Protein AF-A0A2G9V1G1-F1 (afdb_monomer)

Solvent-accessible surface area (backbone atoms only — not comparable to full-atom values): 18194 Å² total; per-residue (Å²): 108,46,70,37,90,84,54,96,56,63,57,48,49,48,82,93,53,30,40,23,19,40,82,34,65,62,83,50,82,92,82,46,57,74,66,51,52,49,50,21,45,36,49,51,33,22,41,59,33,18,53,48,29,42,62,73,49,53,69,94,48,76,29,40,46,24,64,23,45,4,46,12,50,40,43,9,40,56,47,42,19,58,79,50,75,48,72,73,42,27,73,64,49,37,50,60,60,29,41,48,46,11,51,61,49,54,72,43,94,86,46,76,66,68,64,46,92,60,92,49,74,70,51,53,63,65,56,73,39,53,43,23,29,20,34,33,15,40,53,50,52,52,49,26,68,72,65,32,62,70,42,42,53,48,73,77,37,94,72,42,41,30,37,38,40,34,82,68,52,75,44,33,32,38,34,40,77,41,62,56,49,76,58,80,82,66,75,62,61,76,95,62,64,74,52,96,74,51,81,59,55,64,39,74,40,30,32,24,56,46,68,47,83,65,72,43,79,50,73,35,49,62,89,52,68,32,77,48,78,50,94,53,69,82,52,31,74,42,65,42,45,68,53,77,46,87,54,43,59,45,50,38,75,68,48,47,52,41,46,41,49,50,48,64,75,30,57,82,19,72,80,80,90,72,96,73,97,64,89,77,65,62,56,44,43,60,54,72,53,27,52,51,46,53,56,56,22,48,54,59,34,34,68,53,75,66,40,60,65,68,61,50,52,58,44,51,60,41,59,74,72,59,76,82,85,126

Mean predicted aligned error: 13.26 Å

Organism: Teladorsagia circumcincta (NCBI:txid45464)

pLDDT: mean 87.37, std 12.88, range [31.28, 98.19]

Secondary structure (DSSP, 8-state):
-EEESS-SSSEE--TT--EEEGGGT---TTTS-HHHHHHHHHHHHHHHHHTTBTTTB--SSGGGTHHHHHHHHHHHHHHHHHHTTTTT-HHHHIIIIIIIHHHHHHTSTT---SS----SHHHHHHTSSHIIIIIHHHHHHHHHHHH-HHHHHHHTSS--EEEEEEEEETTEEEEEEEE--SSTTPPPPGGGSS-TT-S---EEEEEEETT----EEEEE-TTS-EEEE-S-SSS-EEESGGG-SSSEEEE-HHHHHHHHHHHHHHSS-----SS----S----SS-HHHHHHHHHHHHHHHTTTSS-HHHHHHHHHHHTT-----

Foldseek 3Di:
DDEDCDDPDQWDQPAPDTYGHCLLADDDPVPDDVVSVLSNQLSVQLSVQCNVQPVVDNDPDLLQLLSNQLRSLLRSLVVSCVVVVNPVVSVVVLCVPQVVVLCVQCVDPPDDALGDDDDDPVVSVVNPDSPSHRVSSVVLVVVCVVVPVQQSVLVSDDFAWAWEWEDPDLFKIWIDIDTQDLDPPDADDPVPNDPPLHNFHFWFKWKDWALDPDTDTDTQHRPGIDIDGHPHSLTAMQICALVPTPYAYHYPPSNLVNVLVLLQPQQQFDDDDDDDDDVPDSDGSGDPSSLVRSLVRQVSCVSHVNHDVVSNVSSVVSVVVDDDPD

Nearest PDB structures (foldseek):
  6u7g-assembly1_A  TM=4.659E-01  e=3.319E-21  Homo sapiens
  5lg6-assembly2_B  TM=4.725E-01  e=1.349E-20  Sus scrofa
  5lg6-assembly1_A  TM=4.724E-01  e=5.486E-20  Sus scrofa
  4wz9-assembly1_A  TM=4.699E-01  e=1.372E-19  Anopheles gambiae
  4wz9-assembly1_B  TM=4.699E-01  e=1.232E-19  Anopheles gambiae

Sequence (326 aa):
MVAVPDFSLGAMENWGLIIYRENALLYDDKYYAPLNKERVATVVAHELAHQWFGDLVTLKWWDNLWLNEGFASFVQYIGVNVITDMKFKMEDYFLLEAFAQGMEADAVASSHPLSFRVDKVPEVAEAFDDVTYRKGASVLTMLQALIGEDNFKKAITMGYPLVTVERFNAKTFKVSQSRYKINKDALELEKYRHPKYGFKWDIPLWYQEGENKEVKQTWLTRNGPLYLHVNSTDAPVVVNAERHGFYRQNYDADGWRKIIKQLKENHKGKSMNGFLFDIRASVQAYSSRTRNAIISDAFAVALIDRLEYEILFDLLEYAKEEEVST

Radius of gyration: 25.18 Å; Cα contacts (8 Å, |Δi|>4): 476; chains: 1; bounding box: 60×53×70 Å

Structure (mmCIF, N/CA/C/O backbone):
data_AF-A0A2G9V1G1-F1
#
_entry.id   AF-A0A2G9V1G1-F1
#
loop_
_atom_site.group_PDB
_atom_site.id
_atom_site.type_symbol
_atom_site.label_atom_id
_atom_site.label_alt_id
_atom_site.label_comp_id
_atom_si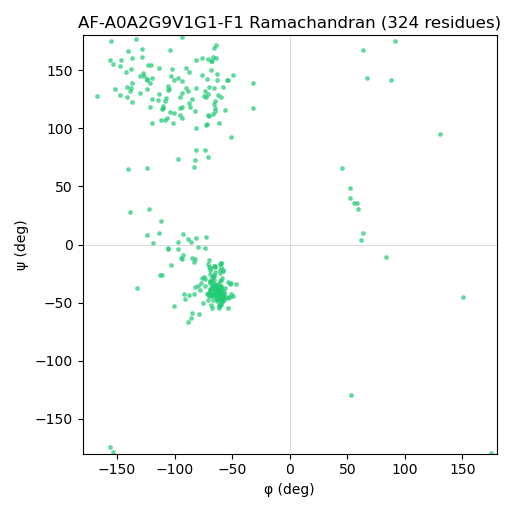te.label_asym_id
_atom_site.label_entity_id
_atom_site.label_seq_id
_atom_site.pdbx_PDB_ins_code
_atom_site.Cartn_x
_atom_site.Cartn_y
_atom_site.Cartn_z
_atom_site.occupancy
_atom_site.B_iso_or_equiv
_atom_site.auth_seq_id
_atom_site.auth_comp_id
_atom_site.auth_asym_id
_atom_site.auth_atom_id
_atom_site.pdbx_PDB_model_num
ATOM 1 N N . MET A 1 1 ? 6.416 -12.224 -22.892 1.00 91.81 1 MET A N 1
ATOM 2 C CA . MET A 1 1 ? 7.341 -11.119 -23.214 1.00 91.81 1 MET A CA 1
ATOM 3 C C . MET A 1 1 ? 7.683 -11.210 -24.686 1.00 91.81 1 MET A C 1
ATOM 5 O O . MET A 1 1 ? 8.007 -12.305 -25.135 1.00 91.81 1 MET A O 1
ATOM 9 N N . VAL A 1 2 ? 7.563 -10.112 -25.428 1.00 96.31 2 VAL A N 1
ATOM 10 C CA . VAL A 1 2 ? 7.862 -10.047 -26.865 1.00 96.31 2 VAL A CA 1
ATOM 11 C C . VAL A 1 2 ? 8.620 -8.756 -27.177 1.00 96.31 2 VAL A C 1
ATOM 13 O O . VAL A 1 2 ? 8.248 -7.698 -26.679 1.00 96.31 2 VAL A O 1
ATOM 16 N N . ALA A 1 3 ? 9.686 -8.855 -27.973 1.00 96.88 3 ALA A N 1
ATOM 17 C CA . ALA A 1 3 ? 10.395 -7.699 -28.518 1.00 96.88 3 ALA A CA 1
ATOM 18 C C . ALA A 1 3 ? 9.747 -7.301 -29.848 1.00 96.88 3 ALA A C 1
ATOM 20 O O . ALA A 1 3 ? 9.519 -8.169 -30.694 1.00 96.88 3 ALA A O 1
ATOM 21 N N . VAL A 1 4 ? 9.466 -6.014 -30.037 1.00 96.56 4 VAL A N 1
ATOM 22 C CA . VAL A 1 4 ? 8.929 -5.472 -31.288 1.00 96.56 4 VAL A CA 1
ATOM 23 C C . VAL A 1 4 ? 9.831 -4.346 -31.822 1.00 96.56 4 VAL A C 1
ATOM 25 O O . VAL A 1 4 ? 10.350 -3.555 -31.024 1.00 96.56 4 VAL A O 1
ATOM 28 N N . PRO A 1 5 ? 10.034 -4.265 -33.151 1.00 93.75 5 PRO A N 1
ATOM 29 C CA . PRO A 1 5 ? 10.966 -3.313 -33.760 1.00 93.75 5 PRO A CA 1
ATOM 30 C C . PRO A 1 5 ? 10.467 -1.864 -33.676 1.00 93.75 5 PRO A C 1
ATOM 32 O O . PRO A 1 5 ? 11.232 -0.965 -33.333 1.00 93.75 5 PRO A O 1
ATOM 35 N N . ASP A 1 6 ? 9.170 -1.648 -33.909 1.00 92.69 6 ASP A N 1
ATOM 36 C CA . ASP A 1 6 ? 8.541 -0.328 -33.893 1.00 92.69 6 ASP A CA 1
ATOM 37 C C . ASP A 1 6 ? 7.583 -0.201 -32.705 1.00 92.69 6 ASP A C 1
ATOM 39 O O . ASP A 1 6 ? 6.498 -0.786 -32.689 1.00 92.69 6 ASP A O 1
ATOM 43 N N . PHE A 1 7 ? 7.981 0.581 -31.698 1.00 91.38 7 PHE A N 1
ATOM 44 C CA . PHE A 1 7 ? 7.168 0.828 -30.508 1.00 91.38 7 PHE A CA 1
ATOM 45 C C . PHE A 1 7 ? 7.396 2.231 -29.965 1.00 91.38 7 PHE A C 1
ATOM 47 O O . PHE A 1 7 ? 8.542 2.618 -29.759 1.00 91.38 7 PHE A O 1
ATOM 54 N N . SER A 1 8 ? 6.336 3.006 -29.727 1.00 85.56 8 SER A N 1
ATOM 55 C CA . SER A 1 8 ? 6.449 4.404 -29.276 1.00 85.56 8 SER A CA 1
ATOM 56 C C . SER A 1 8 ? 6.982 4.528 -27.848 1.00 85.56 8 SER A C 1
ATOM 58 O O . SER A 1 8 ? 7.732 5.461 -27.566 1.00 85.56 8 SER A O 1
ATOM 60 N N . LEU A 1 9 ? 6.661 3.564 -26.986 1.00 86.50 9 LEU A N 1
ATOM 61 C CA . LEU A 1 9 ? 7.108 3.501 -25.594 1.00 86.50 9 LEU A CA 1
ATOM 62 C C . LEU A 1 9 ? 8.380 2.648 -25.444 1.00 86.50 9 LEU A C 1
ATOM 64 O O . LEU A 1 9 ? 8.916 2.111 -26.421 1.00 86.50 9 LEU A O 1
ATOM 68 N N . GLY A 1 10 ? 8.889 2.553 -24.212 1.00 88.50 10 GLY A N 1
ATOM 69 C CA . GLY A 1 10 ? 9.972 1.629 -23.859 1.00 88.50 10 GLY A CA 1
ATOM 70 C C . GLY A 1 10 ? 9.476 0.186 -23.761 1.00 88.50 10 GLY A C 1
ATOM 71 O O . GLY A 1 10 ? 10.031 -0.706 -24.405 1.00 88.50 10 GLY A O 1
ATOM 72 N N . ALA A 1 11 ? 8.401 -0.014 -23.004 1.00 96.12 11 ALA A N 1
ATOM 73 C CA . ALA A 1 11 ? 7.673 -1.265 -22.857 1.00 96.12 11 ALA A CA 1
ATOM 74 C C . ALA A 1 11 ? 6.211 -0.978 -22.445 1.00 96.12 11 ALA A C 1
ATOM 76 O O . ALA A 1 11 ? 5.829 0.190 -22.359 1.00 96.12 11 ALA A O 1
ATOM 77 N N . MET A 1 12 ? 5.388 -2.023 -22.361 1.00 96.38 12 MET A N 1
ATOM 78 C CA . MET A 1 12 ? 3.988 -1.964 -21.936 1.00 96.38 12 MET A CA 1
ATOM 79 C C . MET A 1 12 ? 3.577 -3.296 -21.310 1.00 96.38 12 MET A C 1
ATOM 81 O O . MET A 1 12 ? 3.779 -4.371 -21.896 1.00 96.38 12 MET A O 1
ATOM 85 N N . GLU A 1 13 ? 2.916 -3.204 -20.167 1.00 95.50 13 GLU A N 1
ATOM 86 C CA . GLU A 1 13 ? 2.736 -4.258 -19.178 1.00 95.50 13 GLU A CA 1
ATOM 87 C C . GLU A 1 13 ? 1.622 -5.265 -19.485 1.00 95.50 13 GLU A C 1
ATOM 89 O O . GLU A 1 13 ? 1.355 -6.123 -18.652 1.00 95.50 13 GLU A O 1
ATOM 94 N N . ASN A 1 14 ? 0.980 -5.192 -20.658 1.00 90.81 14 ASN A N 1
ATOM 95 C CA . ASN A 1 14 ? -0.191 -5.998 -21.036 1.00 90.81 14 ASN A CA 1
ATOM 96 C C . ASN A 1 14 ? -0.200 -7.407 -20.403 1.00 90.81 14 ASN A C 1
ATOM 98 O O . ASN A 1 14 ? 0.666 -8.241 -20.703 1.00 90.81 14 ASN A O 1
ATOM 102 N N . TRP A 1 15 ? -1.206 -7.690 -19.567 1.00 89.75 15 TRP A N 1
ATOM 103 C CA . TRP A 1 15 ? -1.211 -8.870 -18.702 1.00 89.75 15 TRP A CA 1
ATOM 104 C C . TRP A 1 15 ? -1.040 -10.190 -19.474 1.00 89.75 15 TRP A C 1
ATOM 106 O O . TRP A 1 15 ? -1.872 -10.588 -20.294 1.00 89.75 15 TRP A O 1
ATOM 116 N N . GLY A 1 16 ? 0.068 -10.889 -19.209 1.00 83.69 16 GLY A N 1
ATOM 117 C CA . GLY A 1 16 ? 0.423 -12.154 -19.866 1.00 83.69 16 GLY A CA 1
ATOM 118 C C . GLY A 1 16 ? 1.127 -12.012 -21.224 1.00 83.69 16 GLY A C 1
ATOM 119 O O . GLY A 1 16 ? 1.700 -12.990 -21.710 1.00 83.69 16 GLY A O 1
ATOM 120 N N . LEU A 1 17 ? 1.178 -10.810 -21.810 1.00 92.94 17 LEU A N 1
ATOM 121 C CA . LEU A 1 17 ? 1.895 -10.506 -23.052 1.00 92.94 17 LEU A CA 1
ATOM 122 C C . LEU A 1 17 ? 2.587 -9.136 -22.991 1.00 92.94 17 LEU A C 1
ATOM 124 O O . LEU A 1 17 ? 2.288 -8.238 -23.769 1.00 92.94 17 LEU A O 1
ATOM 128 N N . ILE A 1 18 ? 3.570 -9.006 -22.104 1.00 96.00 18 ILE A N 1
ATOM 129 C CA . ILE A 1 18 ? 4.372 -7.782 -21.997 1.00 96.00 18 ILE A CA 1
ATOM 130 C C . ILE A 1 18 ? 5.134 -7.521 -23.308 1.00 96.00 18 ILE A C 1
ATOM 132 O O . ILE A 1 18 ? 5.837 -8.419 -23.804 1.00 96.00 18 ILE A O 1
ATOM 136 N N . ILE A 1 19 ? 5.000 -6.307 -23.844 1.00 97.12 19 ILE A N 1
ATOM 137 C CA . ILE A 1 19 ? 5.600 -5.852 -25.105 1.00 97.12 19 ILE A CA 1
ATOM 138 C C . ILE A 1 19 ? 6.770 -4.925 -24.788 1.00 97.12 19 ILE A C 1
ATOM 140 O O . ILE A 1 19 ? 6.632 -4.010 -23.988 1.00 97.12 19 ILE A O 1
ATOM 144 N N . TYR A 1 20 ? 7.907 -5.132 -25.442 1.00 97.94 20 TYR A N 1
ATOM 145 C CA . TYR A 1 20 ? 9.107 -4.317 -25.272 1.00 97.94 20 TYR A CA 1
ATOM 146 C C . TYR A 1 20 ? 9.585 -3.803 -26.622 1.00 97.94 20 TYR A C 1
ATOM 148 O O . TYR A 1 20 ? 9.552 -4.538 -27.612 1.00 97.94 20 TYR A O 1
ATOM 156 N N . ARG A 1 21 ? 10.136 -2.588 -26.657 1.00 97.12 21 ARG A N 1
ATOM 157 C CA . ARG A 1 21 ? 11.023 -2.195 -27.758 1.00 97.12 21 ARG A CA 1
ATOM 158 C C . ARG A 1 21 ? 12.267 -3.095 -27.740 1.00 97.12 21 ARG A C 1
ATOM 160 O O . ARG A 1 21 ? 12.730 -3.482 -26.669 1.00 97.12 21 ARG A O 1
ATOM 167 N N . GLU A 1 22 ? 12.842 -3.419 -28.899 1.00 95.25 22 GLU A N 1
ATOM 168 C CA . GLU A 1 22 ? 14.002 -4.330 -28.994 1.00 95.25 22 GLU A CA 1
ATOM 169 C C . GLU A 1 22 ? 15.150 -3.978 -28.035 1.00 95.25 22 GLU A C 1
ATOM 171 O O . GLU A 1 22 ? 15.663 -4.851 -27.337 1.00 95.25 22 GLU A O 1
ATOM 176 N N . ASN A 1 23 ? 15.499 -2.694 -27.924 1.00 92.88 23 ASN A N 1
ATOM 177 C CA . ASN A 1 23 ? 16.575 -2.215 -27.049 1.00 92.88 23 ASN A CA 1
ATOM 178 C C . ASN A 1 23 ? 16.236 -2.217 -25.542 1.00 92.88 23 ASN A C 1
ATOM 180 O O . ASN A 1 23 ? 17.088 -1.847 -24.734 1.00 92.88 23 ASN A O 1
ATOM 184 N N . ALA A 1 24 ? 15.009 -2.586 -25.174 1.00 95.56 24 ALA A N 1
ATOM 185 C CA . ALA A 1 24 ? 14.535 -2.713 -23.799 1.00 95.56 24 ALA A CA 1
ATOM 186 C C . ALA A 1 24 ? 14.385 -4.181 -23.351 1.00 95.56 24 ALA A C 1
ATOM 188 O O . ALA A 1 24 ? 14.083 -4.427 -22.187 1.00 95.56 24 ALA A O 1
ATOM 189 N N . LEU A 1 25 ? 14.627 -5.151 -24.244 1.00 96.69 25 LEU A N 1
ATOM 190 C CA . LEU A 1 25 ? 14.544 -6.586 -23.936 1.00 96.69 25 LEU A CA 1
ATOM 191 C C . LEU A 1 25 ? 15.752 -7.391 -24.432 1.00 96.69 25 LEU A C 1
ATOM 193 O O . LEU A 1 25 ? 16.181 -8.329 -23.760 1.00 96.69 25 LEU A O 1
ATOM 197 N N . LEU A 1 26 ? 16.304 -7.059 -25.600 1.00 96.06 26 LEU A N 1
ATOM 198 C CA . LEU A 1 26 ? 17.419 -7.792 -26.196 1.00 96.06 26 LEU A CA 1
ATOM 199 C C . LEU A 1 26 ? 18.758 -7.210 -25.730 1.00 96.06 26 LEU A C 1
ATOM 201 O O . LEU A 1 26 ? 18.964 -5.998 -25.739 1.00 96.06 26 LEU A O 1
ATOM 205 N N . TYR A 1 27 ? 19.687 -8.089 -25.351 1.00 96.06 27 TYR A N 1
ATOM 206 C CA . TYR A 1 27 ? 21.044 -7.724 -24.950 1.00 96.06 27 TYR A CA 1
ATOM 207 C C . TYR A 1 27 ? 22.057 -8.752 -25.465 1.00 96.06 27 TYR A C 1
ATOM 209 O O . TYR A 1 27 ? 21.851 -9.958 -25.336 1.00 96.06 27 TYR A O 1
ATOM 217 N N . ASP A 1 28 ? 23.168 -8.255 -26.001 1.00 95.81 28 ASP A N 1
ATOM 218 C CA . ASP A 1 28 ? 24.332 -9.025 -26.446 1.00 95.81 28 ASP A CA 1
ATOM 219 C C . ASP A 1 28 ? 25.597 -8.291 -25.975 1.00 95.81 28 ASP A C 1
ATOM 221 O O . ASP A 1 28 ? 25.798 -7.110 -26.276 1.00 95.81 28 ASP A O 1
ATOM 225 N N . ASP A 1 29 ? 26.440 -8.981 -25.211 1.00 95.00 29 ASP A N 1
ATOM 226 C CA . ASP A 1 29 ? 27.640 -8.413 -24.593 1.00 95.00 29 ASP A CA 1
ATOM 227 C C . ASP A 1 29 ? 28.753 -8.081 -25.597 1.00 95.00 29 ASP A C 1
ATOM 229 O O . ASP A 1 29 ? 29.672 -7.330 -25.269 1.00 95.00 29 ASP A O 1
ATOM 233 N N . LYS A 1 30 ? 28.654 -8.570 -26.838 1.00 96.56 30 LYS A N 1
ATOM 234 C CA . LYS A 1 30 ? 29.567 -8.211 -27.931 1.00 96.56 30 LYS A CA 1
ATOM 235 C C . LYS A 1 30 ? 29.283 -6.830 -28.503 1.00 96.56 30 LYS A C 1
ATOM 237 O O . LYS A 1 30 ? 30.197 -6.199 -29.031 1.00 96.56 30 LYS A O 1
ATOM 242 N N . TYR A 1 31 ? 28.027 -6.389 -28.444 1.00 94.38 31 TYR A N 1
ATOM 243 C CA . TYR A 1 31 ? 27.567 -5.171 -29.115 1.00 94.38 31 TYR A CA 1
ATOM 244 C C . TYR A 1 31 ? 27.167 -4.061 -28.141 1.00 94.38 31 TYR A C 1
ATOM 246 O O . TYR A 1 31 ? 27.249 -2.887 -28.501 1.00 94.38 31 TYR A O 1
ATOM 254 N N . TYR A 1 32 ? 26.750 -4.404 -26.919 1.00 95.62 32 TYR A N 1
ATOM 255 C CA . TYR A 1 32 ? 26.147 -3.456 -25.986 1.00 95.62 32 TYR A CA 1
ATOM 256 C C . TYR A 1 32 ? 26.924 -3.316 -24.675 1.00 95.62 32 TYR A C 1
ATOM 258 O O . TYR A 1 32 ? 27.432 -4.281 -24.101 1.00 95.62 32 TYR A O 1
ATOM 266 N N . ALA A 1 33 ? 26.964 -2.085 -24.160 1.00 94.44 33 ALA A N 1
ATOM 267 C CA . ALA A 1 33 ? 27.662 -1.757 -22.925 1.00 94.44 33 ALA A CA 1
ATOM 268 C C . ALA A 1 33 ? 26.941 -2.336 -21.689 1.00 94.44 33 ALA A C 1
ATOM 270 O O . ALA A 1 33 ? 25.734 -2.582 -21.733 1.00 94.44 33 ALA A O 1
ATOM 271 N N . PRO A 1 34 ? 27.630 -2.493 -20.542 1.00 91.62 34 PRO A N 1
ATOM 272 C CA . PRO A 1 34 ? 27.000 -2.941 -19.298 1.00 91.62 34 PRO A CA 1
ATOM 273 C C . PRO A 1 34 ? 25.784 -2.104 -18.869 1.00 91.62 34 PRO A C 1
ATOM 275 O O . PRO A 1 34 ? 24.829 -2.663 -18.340 1.00 91.62 34 PRO A O 1
ATOM 278 N N . LEU A 1 35 ? 25.773 -0.798 -19.166 1.00 90.50 35 LEU A N 1
ATOM 279 C CA . LEU A 1 35 ? 24.624 0.075 -18.898 1.00 90.50 35 LEU A CA 1
ATOM 280 C C . LEU A 1 35 ? 23.370 -0.361 -19.678 1.00 90.50 35 LEU A C 1
ATOM 282 O O . LEU A 1 35 ? 22.262 -0.284 -19.169 1.00 90.50 35 LEU A O 1
ATOM 286 N N . ASN A 1 36 ? 23.522 -0.890 -20.896 1.00 95.06 36 ASN A N 1
ATOM 287 C CA . ASN A 1 36 ? 22.389 -1.445 -21.638 1.00 95.06 36 ASN A CA 1
ATOM 288 C C . ASN A 1 36 ? 21.830 -2.701 -20.960 1.00 95.06 36 ASN A C 1
ATOM 290 O O . ASN A 1 36 ? 20.623 -2.914 -20.979 1.00 95.06 36 ASN A O 1
ATOM 294 N N . LYS A 1 37 ? 22.695 -3.521 -20.349 1.00 95.00 37 LYS A N 1
ATOM 295 C CA . LYS A 1 37 ? 22.268 -4.702 -19.588 1.00 95.00 37 LYS A CA 1
ATOM 296 C C . LYS A 1 37 ? 21.467 -4.309 -18.352 1.00 95.00 37 LYS A C 1
ATOM 298 O O . LYS A 1 37 ? 20.461 -4.946 -18.057 1.00 95.00 37 LYS A O 1
ATOM 303 N N . GLU A 1 38 ? 21.929 -3.283 -17.643 1.00 93.81 38 GLU A N 1
ATOM 304 C CA . GLU A 1 38 ? 21.224 -2.701 -16.501 1.00 93.81 38 GLU A CA 1
ATOM 305 C C . GLU A 1 38 ? 19.862 -2.154 -16.932 1.00 93.81 38 GLU A C 1
ATOM 307 O O . GLU A 1 38 ? 18.859 -2.624 -16.404 1.00 93.81 38 GLU A O 1
ATOM 312 N N . ARG A 1 39 ? 19.807 -1.330 -17.986 1.00 93.38 39 ARG A N 1
ATOM 313 C CA . ARG A 1 39 ? 18.549 -0.828 -18.557 1.00 93.38 39 ARG A CA 1
ATOM 314 C C . ARG A 1 39 ? 17.561 -1.938 -18.924 1.00 93.38 39 ARG A C 1
ATOM 316 O O . ARG A 1 39 ? 16.376 -1.831 -18.633 1.00 93.38 39 ARG A O 1
ATOM 323 N N . VAL A 1 40 ? 18.017 -3.002 -19.589 1.00 96.44 40 VAL A N 1
ATOM 324 C CA . VAL A 1 40 ? 17.146 -4.146 -19.917 1.00 96.44 40 VAL A CA 1
ATOM 325 C C . VAL A 1 40 ? 16.624 -4.800 -18.637 1.00 96.44 40 VAL A C 1
ATOM 327 O O . VAL A 1 40 ? 15.437 -5.098 -18.539 1.00 96.44 40 VAL A O 1
ATOM 330 N N . ALA A 1 41 ? 17.484 -4.999 -17.634 1.00 96.31 41 ALA A N 1
ATOM 331 C CA . ALA A 1 41 ? 17.072 -5.581 -16.362 1.00 96.31 41 ALA A CA 1
ATOM 332 C C . ALA A 1 41 ? 16.052 -4.700 -15.622 1.00 96.31 41 ALA A C 1
ATOM 334 O O . ALA A 1 41 ? 15.076 -5.236 -15.096 1.00 96.31 41 ALA A O 1
ATOM 335 N N . THR A 1 42 ? 16.246 -3.378 -15.594 1.00 96.38 42 THR A N 1
ATOM 336 C CA . THR A 1 42 ? 15.331 -2.441 -14.927 1.00 96.38 42 THR A CA 1
ATOM 337 C C . THR A 1 42 ? 13.993 -2.346 -15.635 1.00 96.38 42 THR A C 1
ATOM 339 O O . THR A 1 42 ? 12.977 -2.474 -14.958 1.00 96.38 42 THR A O 1
ATOM 342 N N . VAL A 1 43 ? 13.959 -2.246 -16.967 1.00 97.06 43 VAL A N 1
ATOM 343 C CA 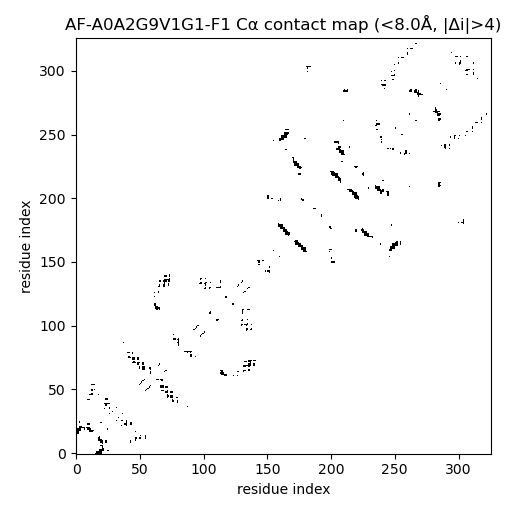. VAL A 1 43 ? 12.686 -2.240 -17.709 1.00 97.06 43 VAL A CA 1
ATOM 344 C C . VAL A 1 43 ? 11.948 -3.569 -17.532 1.00 97.06 43 VAL A C 1
ATOM 346 O O . VAL A 1 43 ? 10.773 -3.570 -17.194 1.00 97.06 43 VAL A O 1
ATOM 349 N N . VAL A 1 44 ? 12.622 -4.719 -17.646 1.00 97.06 44 VAL A N 1
ATOM 350 C CA . VAL A 1 44 ? 11.969 -6.021 -17.402 1.00 97.06 44 VAL A CA 1
ATOM 351 C C . VAL A 1 44 ? 11.417 -6.124 -15.976 1.00 97.06 44 VAL A C 1
ATOM 353 O O . VAL A 1 44 ? 10.310 -6.623 -15.780 1.00 97.06 44 VAL A O 1
ATOM 356 N N . ALA A 1 45 ? 12.158 -5.655 -14.970 1.00 97.25 45 ALA A N 1
ATOM 357 C CA . ALA A 1 45 ? 11.679 -5.652 -13.591 1.00 97.25 45 ALA A CA 1
ATOM 358 C C . ALA A 1 45 ? 10.478 -4.712 -13.386 1.00 97.25 45 ALA A C 1
ATOM 360 O O . ALA A 1 45 ? 9.567 -5.068 -12.639 1.00 97.25 45 ALA A O 1
ATOM 361 N N . HIS A 1 46 ? 10.463 -3.560 -14.061 1.00 98.12 46 HIS A N 1
ATOM 362 C CA . HIS A 1 46 ? 9.369 -2.590 -14.045 1.00 98.12 46 HIS A CA 1
ATOM 363 C C . HIS A 1 46 ? 8.070 -3.201 -14.587 1.00 98.12 46 HIS A C 1
ATOM 365 O O . HIS A 1 46 ? 7.073 -3.290 -13.872 1.00 98.12 46 HIS A O 1
ATOM 371 N N . GLU A 1 47 ? 8.107 -3.759 -15.798 1.00 97.69 47 GLU A N 1
ATOM 372 C CA . GLU A 1 47 ? 6.922 -4.363 -16.419 1.00 97.69 47 GLU A CA 1
ATOM 373 C C . GLU A 1 47 ? 6.413 -5.600 -15.665 1.00 97.69 47 GLU A C 1
ATOM 375 O O . GLU A 1 47 ? 5.211 -5.874 -15.591 1.00 97.69 47 GLU A O 1
ATOM 380 N N . LEU A 1 48 ? 7.325 -6.377 -15.072 1.00 95.31 48 LEU A N 1
ATOM 381 C CA . LEU A 1 48 ? 6.941 -7.496 -14.213 1.00 95.31 48 LEU A CA 1
ATOM 382 C C . LEU A 1 48 ? 6.300 -7.024 -12.903 1.00 95.31 48 LEU A C 1
ATOM 384 O O . LEU A 1 48 ? 5.429 -7.719 -12.377 1.00 95.31 48 LEU A O 1
ATOM 388 N N . ALA A 1 49 ? 6.698 -5.866 -12.370 1.00 95.75 49 ALA A N 1
ATOM 389 C CA . ALA A 1 49 ? 6.065 -5.283 -11.192 1.00 95.75 49 ALA A CA 1
ATOM 390 C C . ALA A 1 49 ? 4.624 -4.841 -11.484 1.00 95.75 49 ALA A C 1
ATOM 392 O O . ALA A 1 49 ? 3.743 -5.061 -10.645 1.00 95.75 49 ALA A O 1
ATOM 393 N N . HIS A 1 50 ? 4.357 -4.326 -12.687 1.00 96.75 50 HIS A N 1
ATOM 394 C CA . HIS A 1 50 ? 3.008 -3.963 -13.123 1.00 96.75 50 HIS A CA 1
ATOM 395 C C . HIS A 1 50 ? 2.014 -5.129 -13.142 1.00 96.75 50 HIS A C 1
ATOM 397 O O . HIS A 1 50 ? 0.827 -4.917 -12.897 1.00 96.75 50 HIS A O 1
ATOM 403 N N . GLN A 1 51 ? 2.490 -6.376 -13.273 1.00 88.56 51 GLN A N 1
ATOM 404 C CA . GLN A 1 51 ? 1.625 -7.562 -13.156 1.00 88.56 51 GLN A CA 1
ATOM 405 C C . GLN A 1 51 ? 0.899 -7.626 -11.793 1.00 88.56 51 GLN A C 1
ATOM 407 O O . GLN A 1 51 ? -0.142 -8.274 -11.664 1.00 88.56 51 GLN A O 1
ATOM 412 N N . TRP A 1 52 ? 1.438 -6.954 -10.765 1.00 87.62 52 TRP A N 1
ATOM 413 C CA . TRP A 1 52 ? 0.747 -6.680 -9.503 1.00 87.62 52 TRP A CA 1
ATOM 414 C C . TRP A 1 52 ? 0.204 -5.248 -9.437 1.00 87.62 52 TRP A C 1
ATOM 416 O O . TRP A 1 52 ? -0.978 -5.067 -9.142 1.00 87.62 52 TRP A O 1
ATOM 426 N N . PHE A 1 53 ? 1.060 -4.252 -9.681 1.00 94.00 53 PHE A N 1
ATOM 427 C CA . PHE A 1 53 ? 0.761 -2.822 -9.536 1.00 94.00 53 PHE A CA 1
ATOM 428 C C . PHE A 1 53 ? 0.376 -2.199 -10.882 1.00 94.00 53 PHE A C 1
ATOM 430 O O . PHE A 1 53 ? 1.152 -1.480 -11.507 1.00 94.00 53 PHE A O 1
ATOM 437 N N . GLY A 1 54 ? -0.828 -2.526 -11.332 1.00 90.75 54 GLY A N 1
ATOM 438 C CA . GLY A 1 54 ? -1.423 -2.012 -12.559 1.00 90.75 54 GLY A CA 1
ATOM 439 C C . GLY A 1 54 ? -2.391 -2.994 -13.190 1.00 90.75 54 GLY A C 1
ATOM 440 O O . GLY A 1 54 ? -3.530 -2.622 -13.470 1.00 90.75 54 GLY A O 1
ATOM 441 N N . ASP A 1 55 ? -1.994 -4.262 -13.270 1.00 81.38 55 ASP A N 1
ATOM 442 C CA . ASP A 1 55 ? -2.835 -5.341 -13.787 1.00 81.38 55 ASP A CA 1
ATOM 443 C C . ASP A 1 55 ? -3.750 -5.929 -12.700 1.00 81.38 55 ASP A C 1
ATOM 445 O O . ASP A 1 55 ? -4.975 -5.847 -12.783 1.00 81.38 55 ASP A O 1
ATOM 449 N N . LEU A 1 56 ? -3.166 -6.529 -11.651 1.00 79.69 56 LEU A N 1
ATOM 450 C CA . LEU A 1 56 ? -3.941 -7.177 -10.584 1.00 79.69 56 LEU A CA 1
ATOM 451 C C . LEU A 1 56 ? -4.661 -6.160 -9.691 1.00 79.69 56 LEU A C 1
ATOM 453 O O . LEU A 1 56 ? -5.803 -6.382 -9.285 1.00 79.69 56 LEU A O 1
ATOM 457 N N . VAL A 1 57 ? -3.971 -5.075 -9.344 1.00 83.25 57 VAL A N 1
ATOM 458 C CA . VAL A 1 57 ? -4.528 -3.927 -8.629 1.00 83.25 57 VAL A CA 1
ATOM 459 C C . VAL A 1 57 ? -4.362 -2.713 -9.530 1.00 83.25 57 VAL A C 1
ATOM 461 O O . VAL A 1 57 ? -3.261 -2.187 -9.658 1.00 83.25 57 VAL A O 1
ATOM 464 N N . THR A 1 58 ? -5.460 -2.278 -10.139 1.00 87.69 58 THR A N 1
ATOM 465 C CA . THR A 1 58 ? -5.488 -1.128 -11.048 1.00 87.69 58 THR A CA 1
ATOM 466 C C . THR A 1 58 ? -6.023 0.107 -10.329 1.00 87.69 58 THR A C 1
ATOM 468 O O . THR A 1 58 ? -6.981 0.019 -9.550 1.00 87.69 58 THR A O 1
ATOM 471 N N . LEU A 1 59 ? -5.442 1.275 -10.612 1.00 92.31 59 LEU A N 1
ATOM 472 C CA . LEU A 1 59 ? -6.025 2.567 -10.244 1.00 92.31 59 LEU A CA 1
ATOM 473 C C . LEU A 1 59 ? -7.502 2.660 -10.662 1.00 92.31 59 LEU A C 1
ATOM 475 O O . LEU A 1 59 ? -7.918 2.159 -11.705 1.00 92.31 59 LEU A O 1
ATOM 479 N N . LYS A 1 60 ? -8.308 3.365 -9.863 1.00 90.31 60 LYS A N 1
ATOM 480 C CA . LYS A 1 60 ? -9.701 3.652 -10.230 1.00 90.31 60 LYS A CA 1
ATOM 481 C C . LYS A 1 60 ? -9.784 4.637 -11.402 1.00 90.31 60 LYS A C 1
ATOM 483 O O . LYS A 1 60 ? -10.688 4.527 -12.227 1.00 90.31 60 LYS A O 1
ATOM 488 N N . TRP A 1 61 ? -8.889 5.623 -11.421 1.00 93.56 61 TRP A N 1
ATOM 489 C CA . TRP A 1 61 ? -8.819 6.668 -12.435 1.00 93.56 61 TRP A CA 1
ATOM 490 C C . TRP A 1 61 ? -7.405 7.255 -12.524 1.00 93.56 61 TRP A C 1
ATOM 492 O O . TRP A 1 61 ? -6.613 7.103 -11.592 1.00 93.56 61 TRP A O 1
ATOM 502 N N . TRP A 1 62 ? -7.085 7.876 -13.666 1.00 94.06 62 TRP A N 1
ATOM 503 C CA . TRP A 1 62 ? -5.750 8.389 -14.021 1.00 94.06 62 TRP A CA 1
ATOM 504 C C . TRP A 1 62 ? -5.205 9.437 -13.049 1.00 94.06 62 TRP A C 1
ATOM 506 O O . TRP A 1 62 ? -4.004 9.673 -13.007 1.00 94.06 62 TRP A O 1
ATOM 516 N N . ASP A 1 63 ? -6.073 10.002 -12.211 1.00 90.88 63 ASP A N 1
ATOM 517 C CA . ASP A 1 63 ? -5.697 10.914 -11.134 1.00 90.88 63 ASP A CA 1
ATOM 518 C C . ASP A 1 63 ? -4.762 10.294 -10.087 1.00 90.88 63 ASP A C 1
ATOM 520 O O . ASP A 1 63 ? -4.140 11.014 -9.309 1.00 90.88 63 ASP A O 1
ATOM 524 N N . ASN A 1 64 ? -4.662 8.963 -10.057 1.00 93.56 64 ASN A N 1
ATOM 525 C CA . ASN A 1 64 ? -3.793 8.209 -9.161 1.00 93.56 64 ASN A CA 1
ATOM 526 C C . ASN A 1 64 ? -2.817 7.299 -9.921 1.00 93.56 64 ASN A C 1
ATOM 528 O O . ASN A 1 64 ? -2.437 6.248 -9.405 1.00 93.56 64 ASN A O 1
ATOM 532 N N . LEU A 1 65 ? -2.409 7.691 -11.134 1.00 96.31 65 LEU A N 1
ATOM 533 C CA . LEU A 1 65 ? -1.488 6.924 -11.982 1.00 96.31 65 LEU A CA 1
ATOM 534 C C . LEU A 1 65 ? -0.194 6.508 -11.255 1.00 96.31 65 LEU A C 1
ATOM 536 O O . LEU A 1 65 ? 0.291 5.395 -11.447 1.00 96.31 65 LEU A O 1
ATOM 540 N N . TRP A 1 66 ? 0.313 7.340 -10.339 1.00 97.00 66 TRP A N 1
ATOM 541 C CA . TRP A 1 66 ? 1.502 7.033 -9.534 1.00 97.00 66 TRP A CA 1
ATOM 542 C C . TRP A 1 66 ? 1.388 5.741 -8.700 1.00 97.00 66 TRP A C 1
ATOM 544 O O . TRP A 1 66 ? 2.411 5.167 -8.331 1.00 97.00 66 TRP A O 1
ATOM 554 N N . LEU A 1 67 ? 0.173 5.253 -8.407 1.00 95.12 67 LEU A N 1
ATOM 555 C CA . LEU A 1 67 ? -0.028 3.965 -7.731 1.00 95.12 67 LEU A CA 1
ATOM 556 C C . LEU A 1 67 ? 0.432 2.774 -8.581 1.00 95.12 67 LEU A C 1
ATOM 558 O O . LEU A 1 67 ? 0.799 1.748 -8.014 1.00 95.12 67 LEU A O 1
ATOM 562 N N . ASN A 1 68 ? 0.431 2.913 -9.906 1.00 97.44 68 ASN A N 1
ATOM 563 C CA . ASN A 1 68 ? 1.026 1.941 -10.813 1.00 97.44 68 ASN A CA 1
ATOM 564 C C . ASN A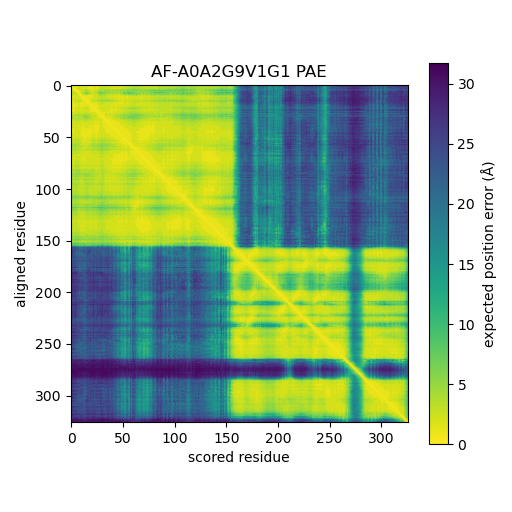 1 68 ? 2.504 2.272 -11.019 1.00 97.44 68 ASN A C 1
ATOM 566 O O . ASN A 1 68 ? 3.381 1.553 -10.545 1.00 97.44 68 ASN A O 1
ATOM 570 N N . GLU A 1 69 ? 2.769 3.406 -11.669 1.00 98.12 69 GLU A N 1
ATOM 571 C CA . GLU A 1 69 ? 4.092 3.768 -12.190 1.00 98.12 69 GLU A CA 1
ATOM 572 C C . GLU A 1 69 ? 5.119 4.017 -11.088 1.00 98.12 69 GLU A C 1
ATOM 574 O O . GLU A 1 69 ? 6.281 3.626 -11.197 1.00 98.12 69 GLU A O 1
ATOM 579 N N . GLY A 1 70 ? 4.695 4.624 -9.978 1.00 97.81 70 GLY A N 1
ATOM 580 C CA . GLY A 1 70 ? 5.549 4.853 -8.818 1.00 97.81 70 GLY A CA 1
ATOM 581 C C . GLY A 1 70 ? 5.903 3.549 -8.104 1.00 97.81 70 GLY A C 1
ATOM 582 O O . GLY A 1 70 ? 7.052 3.366 -7.701 1.00 97.81 70 GLY A O 1
ATOM 583 N N . PHE A 1 71 ? 4.956 2.610 -7.986 1.00 97.25 71 PHE A N 1
ATOM 584 C CA . PHE A 1 71 ? 5.217 1.283 -7.416 1.00 97.25 71 PHE A CA 1
ATOM 585 C C . PHE A 1 71 ? 6.082 0.416 -8.331 1.00 97.25 71 PHE A C 1
ATOM 587 O O . PHE A 1 71 ? 7.007 -0.227 -7.835 1.00 97.25 71 PHE A O 1
ATOM 594 N N . ALA A 1 72 ? 5.833 0.410 -9.640 1.00 97.88 72 ALA A N 1
ATOM 595 C CA . ALA A 1 72 ? 6.663 -0.315 -10.598 1.00 97.88 72 ALA A CA 1
ATOM 596 C C . ALA A 1 72 ? 8.094 0.236 -10.610 1.00 97.88 72 ALA A C 1
ATOM 598 O O . ALA A 1 72 ? 9.049 -0.525 -10.438 1.00 97.88 72 ALA A O 1
ATOM 599 N N . SER A 1 73 ? 8.236 1.565 -10.645 1.00 97.94 73 SER A N 1
ATOM 600 C CA . SER A 1 73 ? 9.524 2.255 -10.508 1.00 97.94 73 SER A CA 1
ATOM 601 C C . SER A 1 73 ? 10.225 1.917 -9.195 1.00 97.94 73 SER A C 1
ATOM 603 O O . SER A 1 73 ? 11.418 1.645 -9.182 1.00 97.94 73 SER A O 1
ATOM 605 N N . PHE A 1 74 ? 9.507 1.877 -8.074 1.00 96.75 74 PHE A N 1
ATOM 606 C CA . PHE A 1 74 ? 10.071 1.484 -6.782 1.00 96.75 74 PHE A CA 1
ATOM 607 C C . PHE A 1 74 ? 10.569 0.028 -6.778 1.00 96.75 74 PHE A C 1
ATOM 609 O O . PHE A 1 74 ? 11.685 -0.262 -6.337 1.00 96.75 74 PHE A O 1
ATOM 616 N N . VAL A 1 75 ? 9.760 -0.900 -7.295 1.00 95.44 75 VAL A N 1
ATOM 617 C CA . VAL A 1 75 ? 10.091 -2.328 -7.324 1.00 95.44 75 VAL A CA 1
ATOM 618 C C . VAL A 1 75 ? 11.234 -2.623 -8.295 1.00 95.44 75 VAL A C 1
ATOM 620 O O . VAL A 1 75 ? 12.019 -3.524 -8.002 1.00 95.44 75 VAL A O 1
ATOM 623 N N . GLN A 1 76 ? 11.392 -1.873 -9.393 1.00 97.12 76 GLN A N 1
ATOM 624 C CA . GLN A 1 76 ? 12.434 -2.145 -10.391 1.00 97.12 76 GLN A CA 1
ATOM 625 C C . GLN A 1 76 ? 13.842 -2.113 -9.774 1.00 97.12 76 GLN A C 1
ATOM 627 O O . GLN A 1 76 ? 14.641 -3.020 -10.004 1.00 97.12 76 GLN A O 1
ATOM 632 N N . TYR A 1 77 ? 14.134 -1.120 -8.925 1.00 96.12 77 TYR A N 1
ATOM 633 C CA . TYR A 1 77 ? 15.454 -0.972 -8.312 1.00 96.12 77 TYR A CA 1
ATOM 634 C C . TYR A 1 77 ? 15.709 -2.084 -7.293 1.00 96.12 77 TYR A C 1
ATOM 636 O O . TYR A 1 77 ? 16.766 -2.710 -7.318 1.00 96.12 77 TYR A O 1
ATOM 644 N N . ILE A 1 78 ? 14.719 -2.397 -6.450 1.00 93.12 78 ILE A N 1
ATOM 645 C CA . ILE A 1 78 ? 14.813 -3.483 -5.462 1.00 93.12 78 ILE A CA 1
ATOM 646 C C . ILE A 1 78 ? 14.979 -4.835 -6.161 1.00 93.12 78 ILE A C 1
ATOM 648 O O . ILE A 1 78 ? 15.859 -5.622 -5.810 1.00 93.12 78 ILE A O 1
ATOM 652 N N . GLY A 1 79 ? 14.138 -5.104 -7.159 1.00 92.06 79 GLY A N 1
ATOM 653 C CA . GLY A 1 79 ? 14.119 -6.352 -7.910 1.00 92.06 79 GLY A CA 1
ATOM 654 C C . GLY A 1 79 ? 15.450 -6.602 -8.605 1.00 92.06 79 GLY A C 1
ATOM 655 O O . GLY A 1 79 ? 16.058 -7.651 -8.390 1.00 92.06 79 GLY A O 1
ATOM 656 N N . VAL A 1 80 ? 15.950 -5.620 -9.362 1.00 96.25 80 VAL A N 1
ATOM 657 C CA . VAL A 1 80 ? 17.241 -5.737 -10.055 1.00 96.25 80 VAL A CA 1
ATOM 658 C C . VAL A 1 80 ? 18.404 -5.869 -9.069 1.00 96.25 80 VAL A C 1
ATOM 660 O O . VAL A 1 80 ? 19.302 -6.684 -9.299 1.00 96.25 80 VAL A O 1
ATOM 663 N N . ASN A 1 81 ? 18.388 -5.146 -7.941 1.00 94.56 81 ASN A N 1
ATOM 664 C CA . ASN A 1 81 ? 19.447 -5.283 -6.936 1.00 94.56 81 ASN A CA 1
ATOM 665 C C . ASN A 1 81 ? 19.538 -6.724 -6.421 1.00 94.56 81 ASN A C 1
ATOM 667 O O . ASN A 1 81 ? 20.621 -7.298 -6.338 1.00 94.56 81 ASN A O 1
ATOM 671 N N . VAL A 1 82 ? 18.390 -7.332 -6.113 1.00 91.19 82 VAL A N 1
ATOM 672 C CA . VAL A 1 82 ? 18.328 -8.682 -5.545 1.00 91.19 82 VAL A CA 1
ATOM 673 C C . VAL A 1 82 ? 18.710 -9.749 -6.572 1.00 91.19 82 VAL A C 1
ATOM 675 O O . VAL A 1 82 ? 19.539 -10.602 -6.266 1.00 91.19 82 VAL A O 1
ATOM 678 N N . ILE A 1 83 ? 18.159 -9.714 -7.792 1.00 92.12 83 ILE A N 1
ATOM 679 C CA . ILE A 1 83 ? 18.421 -10.765 -8.801 1.00 92.12 83 ILE A CA 1
ATOM 680 C C . ILE A 1 83 ? 19.863 -10.759 -9.319 1.00 92.12 83 ILE A C 1
ATOM 682 O O . ILE A 1 83 ? 20.322 -11.753 -9.874 1.00 92.12 83 ILE A O 1
ATOM 686 N N . THR A 1 84 ? 20.572 -9.638 -9.171 1.00 91.12 84 THR A N 1
ATOM 687 C CA . THR A 1 84 ? 21.973 -9.509 -9.589 1.00 91.12 84 THR A CA 1
ATOM 688 C C . THR A 1 84 ? 22.958 -9.828 -8.467 1.00 91.12 84 THR A C 1
ATOM 690 O O . THR A 1 84 ? 24.153 -9.592 -8.634 1.00 91.12 84 THR A O 1
ATOM 693 N N . ASP A 1 85 ? 22.495 -10.359 -7.330 1.00 91.06 85 ASP A N 1
ATOM 694 C CA . ASP A 1 85 ? 23.295 -10.528 -6.110 1.00 91.06 85 ASP A CA 1
ATOM 695 C C . ASP A 1 85 ? 23.982 -9.215 -5.686 1.00 91.06 85 ASP A C 1
ATOM 697 O O . ASP A 1 85 ? 25.158 -9.204 -5.322 1.00 91.06 85 ASP A O 1
ATOM 701 N N . MET A 1 86 ? 23.273 -8.087 -5.802 1.00 90.56 86 MET A N 1
ATOM 702 C CA . MET A 1 86 ? 23.752 -6.729 -5.502 1.00 90.56 86 MET A CA 1
ATOM 703 C C . MET A 1 86 ? 24.911 -6.240 -6.389 1.00 90.56 86 MET A C 1
ATOM 705 O O . MET A 1 86 ? 25.484 -5.179 -6.138 1.00 90.56 86 MET A O 1
ATOM 709 N N . LYS A 1 87 ? 25.264 -6.964 -7.462 1.00 91.31 87 LYS A N 1
ATOM 710 C CA . LYS A 1 87 ? 26.382 -6.590 -8.351 1.00 91.31 87 LYS A CA 1
ATOM 711 C C . LYS A 1 87 ? 26.126 -5.288 -9.101 1.00 91.31 87 LYS A C 1
ATOM 713 O O . LYS A 1 87 ? 27.085 -4.589 -9.415 1.00 91.31 87 LYS A O 1
ATOM 718 N N . PHE A 1 88 ? 24.863 -4.976 -9.396 1.00 91.50 88 PHE A N 1
ATOM 719 C CA . PHE A 1 88 ? 24.504 -3.748 -10.110 1.00 91.50 88 PHE A CA 1
ATOM 720 C C . PHE A 1 88 ? 24.416 -2.528 -9.185 1.00 91.50 88 PHE A C 1
ATOM 722 O O . PHE A 1 88 ? 24.416 -1.410 -9.684 1.00 91.50 88 PHE A O 1
ATOM 729 N N . LYS A 1 89 ? 24.403 -2.723 -7.855 1.00 90.62 89 LYS A N 1
ATOM 730 C CA . LYS A 1 89 ? 24.331 -1.644 -6.854 1.00 90.62 89 LYS A CA 1
ATOM 731 C C . LYS A 1 89 ? 23.167 -0.679 -7.098 1.00 90.62 89 LYS A C 1
ATOM 733 O O . LYS A 1 89 ? 23.334 0.538 -7.089 1.00 90.62 89 LYS A O 1
ATOM 738 N N . MET A 1 90 ? 21.972 -1.222 -7.319 1.00 93.75 90 MET A N 1
ATOM 739 C CA . MET A 1 90 ? 20.823 -0.408 -7.735 1.00 93.75 90 MET A CA 1
ATOM 740 C C . MET A 1 90 ? 20.375 0.607 -6.681 1.00 93.75 90 MET A C 1
ATOM 742 O O . MET A 1 90 ? 19.688 1.557 -7.028 1.00 93.75 90 MET A O 1
ATOM 746 N N . GLU A 1 91 ? 20.765 0.441 -5.416 1.00 89.00 91 GLU A N 1
ATOM 747 C CA . GLU A 1 91 ? 20.544 1.447 -4.368 1.00 89.00 91 GLU A CA 1
ATOM 748 C C . GLU A 1 91 ? 21.286 2.759 -4.664 1.00 89.00 91 GLU A C 1
ATOM 750 O O . GLU A 1 91 ? 20.713 3.834 -4.501 1.00 89.00 91 GLU A O 1
ATOM 755 N N . ASP A 1 92 ? 22.519 2.685 -5.176 1.00 88.88 92 ASP A N 1
ATOM 756 C CA . ASP A 1 92 ? 23.294 3.871 -5.560 1.00 88.88 92 ASP A CA 1
ATOM 757 C C . ASP A 1 92 ? 22.675 4.536 -6.800 1.00 88.88 92 ASP A C 1
ATOM 759 O O . ASP A 1 92 ? 22.505 5.756 -6.853 1.00 88.88 92 ASP A O 1
ATOM 763 N N . TYR A 1 93 ? 22.274 3.725 -7.785 1.00 89.38 93 TYR A N 1
ATOM 764 C CA . TYR A 1 93 ? 21.587 4.207 -8.986 1.00 89.38 93 TYR A CA 1
ATOM 765 C C . TYR A 1 93 ? 20.217 4.807 -8.670 1.00 89.38 93 TYR A C 1
ATOM 767 O O . TYR A 1 93 ? 19.849 5.806 -9.275 1.00 89.38 93 TYR A O 1
ATOM 775 N N . PHE A 1 94 ? 19.484 4.278 -7.688 1.00 93.44 94 PHE A N 1
ATOM 776 C CA . PHE A 1 94 ? 18.214 4.851 -7.247 1.00 93.44 94 PHE A CA 1
ATOM 777 C C . PHE A 1 94 ? 18.374 6.310 -6.802 1.00 93.44 94 PHE A C 1
ATOM 779 O O . PHE A 1 94 ? 17.540 7.149 -7.137 1.00 93.44 94 PHE A O 1
ATOM 786 N N . LEU A 1 95 ? 19.454 6.639 -6.085 1.00 88.75 95 LEU A N 1
ATOM 787 C CA . LEU A 1 95 ? 19.700 8.007 -5.622 1.00 88.75 95 LEU A CA 1
ATOM 788 C C . LEU A 1 95 ? 19.903 8.990 -6.782 1.00 88.75 95 LEU A C 1
ATOM 790 O O . LEU A 1 95 ? 19.414 10.119 -6.733 1.00 88.75 95 LEU A O 1
ATOM 794 N N . LEU A 1 96 ? 20.622 8.568 -7.820 1.00 86.69 96 LEU A N 1
ATOM 795 C CA . LEU A 1 96 ? 20.947 9.419 -8.965 1.00 86.69 96 LEU A CA 1
ATOM 796 C C . LEU A 1 96 ? 19.814 9.471 -9.984 1.00 86.69 96 LEU A C 1
ATOM 798 O O . LEU A 1 96 ? 19.497 10.528 -10.522 1.00 86.69 96 LEU A O 1
ATOM 802 N N . GLU A 1 97 ? 19.219 8.321 -10.267 1.00 89.06 97 GLU A N 1
ATOM 803 C CA . GLU A 1 97 ? 18.258 8.185 -11.342 1.00 89.06 97 GLU A CA 1
ATOM 804 C C . GLU A 1 97 ? 16.846 8.422 -10.841 1.00 89.06 97 GLU A C 1
ATOM 806 O O . GLU A 1 97 ? 16.154 9.212 -11.453 1.00 89.06 97 GLU A O 1
ATOM 811 N N . ALA A 1 98 ? 16.395 7.854 -9.726 1.00 91.88 98 ALA A N 1
ATOM 812 C CA . ALA A 1 98 ? 15.048 8.143 -9.231 1.00 91.88 98 ALA A CA 1
ATOM 813 C C . ALA A 1 98 ? 15.018 9.419 -8.375 1.00 91.88 98 ALA A C 1
ATOM 815 O O . ALA A 1 98 ? 14.328 10.381 -8.703 1.00 91.88 98 ALA A O 1
ATOM 816 N N . PHE A 1 99 ? 15.785 9.454 -7.287 1.00 88.94 99 PHE A N 1
ATOM 817 C CA . PHE A 1 99 ? 15.636 10.492 -6.267 1.00 88.94 99 PHE A CA 1
ATOM 818 C C . PHE A 1 99 ? 16.029 11.889 -6.767 1.00 88.94 99 PHE A C 1
ATOM 820 O O . PHE A 1 99 ? 15.213 12.808 -6.704 1.00 88.94 99 PHE A O 1
ATOM 827 N N . ALA A 1 100 ? 17.247 12.060 -7.294 1.00 87.94 100 ALA A N 1
ATOM 828 C CA . ALA A 1 100 ? 17.717 13.364 -7.762 1.00 87.94 100 ALA A CA 1
ATOM 829 C C . ALA A 1 100 ? 16.873 13.903 -8.930 1.00 87.94 100 ALA A C 1
ATOM 831 O O . ALA A 1 100 ? 16.429 15.048 -8.875 1.00 87.94 100 ALA A O 1
ATOM 832 N N . GLN A 1 101 ? 16.570 13.070 -9.933 1.00 93.06 101 GLN A N 1
ATOM 833 C CA . GLN A 1 101 ? 15.747 13.494 -11.076 1.00 93.06 101 GLN A CA 1
ATOM 834 C C . GLN A 1 101 ? 14.302 13.797 -10.665 1.00 93.06 101 GLN A C 1
ATOM 836 O O . GLN A 1 101 ? 13.722 14.762 -11.149 1.00 93.06 101 GLN A O 1
ATOM 841 N N . GLY A 1 102 ? 13.735 13.038 -9.721 1.00 93.12 102 GLY A N 1
ATOM 842 C CA . GLY A 1 102 ? 12.423 13.345 -9.152 1.00 93.12 102 GLY A CA 1
ATOM 843 C C . GLY A 1 102 ? 12.393 14.698 -8.434 1.00 93.12 102 GLY A C 1
ATOM 844 O O . GLY A 1 102 ? 11.419 15.433 -8.571 1.00 93.12 102 GLY A O 1
ATOM 845 N N . MET A 1 103 ? 13.459 15.066 -7.711 1.00 89.44 103 MET A N 1
ATOM 846 C CA . MET A 1 103 ? 13.563 16.406 -7.119 1.00 89.44 103 MET A CA 1
ATOM 847 C C . MET A 1 103 ? 13.706 17.501 -8.177 1.00 89.44 103 MET A C 1
ATOM 849 O O . MET A 1 103 ? 13.090 18.551 -8.034 1.00 89.44 103 MET A O 1
ATOM 853 N N . GLU A 1 104 ? 14.519 17.284 -9.213 1.00 93.38 104 GLU A N 1
ATOM 854 C CA . GLU A 1 104 ? 14.703 18.257 -10.297 1.00 93.38 104 GLU A CA 1
ATOM 855 C C . GLU A 1 104 ? 13.394 18.516 -11.050 1.00 93.38 104 GLU A C 1
ATOM 857 O O . GLU A 1 104 ? 13.033 19.674 -11.262 1.00 93.38 104 GLU A O 1
ATOM 862 N N . ALA A 1 105 ? 12.651 17.454 -11.378 1.00 92.62 105 ALA A N 1
ATOM 863 C CA . ALA A 1 105 ? 11.338 17.548 -12.011 1.00 92.62 105 ALA A CA 1
ATOM 864 C C . ALA A 1 105 ? 10.314 18.279 -11.124 1.00 92.62 105 ALA A C 1
ATOM 866 O O . ALA A 1 105 ? 9.507 19.059 -11.622 1.00 92.62 105 ALA A O 1
ATOM 867 N N . ASP A 1 106 ? 10.371 18.080 -9.804 1.00 95.31 106 ASP A N 1
ATOM 868 C CA . ASP A 1 106 ? 9.427 18.687 -8.862 1.00 95.31 106 ASP A CA 1
ATOM 869 C C . ASP A 1 106 ? 9.806 20.115 -8.422 1.00 95.31 106 ASP A C 1
ATOM 871 O O . ASP A 1 106 ? 8.997 20.821 -7.821 1.00 95.31 106 ASP A O 1
ATOM 875 N N . ALA A 1 107 ? 11.028 20.572 -8.717 1.00 93.56 107 ALA A N 1
ATOM 876 C CA . ALA A 1 107 ? 11.540 21.877 -8.290 1.00 93.56 107 ALA A CA 1
ATOM 877 C C . ALA A 1 107 ? 11.049 23.061 -9.147 1.00 93.56 107 ALA A C 1
ATOM 879 O O . ALA A 1 107 ? 11.397 24.213 -8.868 1.00 93.56 107 ALA A O 1
ATOM 880 N N . VAL A 1 108 ? 10.258 22.808 -10.192 1.00 91.31 108 VAL A N 1
ATOM 881 C CA . VAL A 1 108 ? 9.748 23.841 -11.104 1.00 91.31 108 VAL A CA 1
ATOM 882 C C . VAL A 1 108 ? 8.286 24.190 -10.823 1.00 91.31 108 VAL A C 1
ATOM 884 O O . VAL A 1 108 ? 7.490 23.362 -10.391 1.00 91.31 108 VAL A O 1
ATOM 887 N N . ALA A 1 109 ? 7.896 25.432 -11.125 1.00 91.06 109 ALA A N 1
ATOM 888 C CA . ALA A 1 109 ? 6.531 25.918 -10.894 1.00 91.06 109 ALA A CA 1
ATOM 889 C C . ALA A 1 109 ? 5.458 25.202 -11.738 1.00 91.06 109 ALA A C 1
ATOM 891 O O . ALA A 1 109 ? 4.279 25.273 -11.401 1.00 91.06 109 ALA A O 1
ATOM 892 N N . SER A 1 110 ? 5.858 24.544 -12.830 1.00 88.44 110 SER A N 1
ATOM 893 C CA . SER A 1 110 ? 4.985 23.734 -13.685 1.00 88.44 110 SER A CA 1
ATOM 894 C C . SER A 1 110 ? 4.810 22.291 -13.201 1.00 88.44 110 SER A C 1
ATOM 896 O O . SER A 1 110 ? 4.157 21.521 -13.897 1.00 88.44 110 SER A O 1
ATOM 898 N N . SER A 1 111 ? 5.401 21.912 -12.060 1.00 92.44 111 SER A N 1
ATOM 899 C CA . SER A 1 111 ? 5.192 20.594 -11.449 1.00 92.44 111 SER A CA 1
ATOM 900 C C . SER A 1 111 ? 3.730 20.401 -11.007 1.00 92.44 111 SER A C 1
ATOM 902 O O . SER A 1 111 ? 2.924 21.337 -10.988 1.00 92.44 111 SER A O 1
ATOM 904 N N . HIS A 1 112 ? 3.387 19.180 -10.603 1.00 92.56 112 HIS A N 1
ATOM 905 C CA . HIS A 1 112 ? 2.079 18.802 -10.085 1.00 92.56 112 HIS A CA 1
ATOM 906 C C . HIS A 1 112 ? 2.188 17.874 -8.853 1.00 92.56 112 HIS A C 1
ATOM 908 O O . HIS A 1 112 ? 3.229 17.263 -8.590 1.00 92.56 112 HIS A O 1
ATOM 914 N N . PRO A 1 113 ? 1.131 17.757 -8.025 1.00 94.25 113 PRO A N 1
ATOM 915 C CA . PRO A 1 113 ? 1.099 16.752 -6.964 1.00 94.25 113 PRO A CA 1
ATOM 916 C C . PRO A 1 113 ? 1.023 15.330 -7.548 1.00 94.25 113 PRO A C 1
ATOM 918 O O . PRO A 1 113 ? 0.567 15.147 -8.671 1.00 94.25 113 PRO A O 1
ATOM 921 N N . LEU A 1 114 ? 1.427 14.313 -6.772 1.00 91.38 114 LEU A N 1
ATOM 922 C CA . LEU A 1 114 ? 1.382 12.902 -7.208 1.00 91.38 114 LEU A CA 1
ATOM 923 C C . LEU A 1 114 ? -0.034 12.432 -7.565 1.00 91.38 114 LEU A C 1
ATOM 925 O O . LEU A 1 114 ? -0.208 11.657 -8.498 1.00 91.38 114 LEU A O 1
ATOM 929 N N . SER A 1 115 ? -1.035 12.915 -6.828 1.00 91.62 115 SER A N 1
ATOM 930 C CA . SER A 1 115 ? -2.443 12.730 -7.170 1.00 91.62 115 SER A CA 1
ATOM 931 C C . SER A 1 115 ? -3.032 14.066 -7.597 1.00 91.62 115 SER A C 1
ATOM 933 O O . SER A 1 115 ? -3.057 15.017 -6.809 1.00 91.62 115 SER A O 1
ATOM 935 N N . PHE A 1 116 ? -3.519 14.141 -8.831 1.00 89.12 116 PHE A N 1
ATOM 936 C CA . PHE A 1 116 ? -4.079 15.356 -9.417 1.00 89.12 116 PHE A CA 1
ATOM 937 C C . PHE A 1 116 ? -5.194 15.015 -10.397 1.00 89.12 116 PHE A C 1
ATOM 939 O O . PHE A 1 116 ? -5.246 13.926 -10.950 1.00 89.12 116 PHE A O 1
ATOM 946 N N . ARG A 1 117 ? -6.131 15.937 -10.599 1.00 90.38 117 ARG A N 1
ATOM 947 C CA . ARG A 1 117 ? -7.297 15.678 -11.443 1.00 90.38 117 ARG A CA 1
ATOM 948 C C . ARG A 1 117 ? -6.900 15.615 -12.922 1.00 90.38 117 ARG A C 1
ATOM 950 O O . ARG A 1 117 ? -6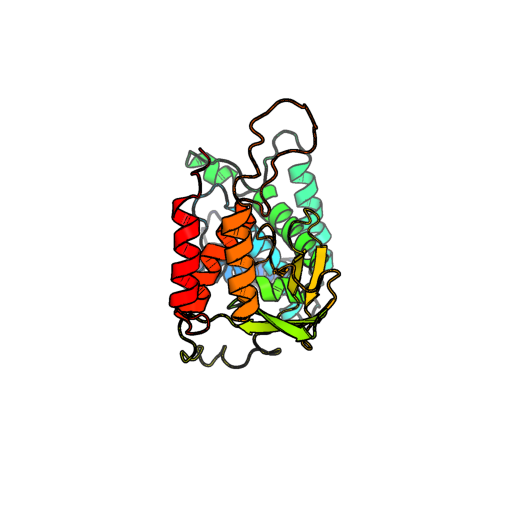.296 16.556 -13.421 1.00 90.38 117 ARG A O 1
ATOM 957 N N . VAL A 1 118 ? -7.331 14.552 -13.601 1.00 89.81 118 VAL A N 1
ATOM 958 C CA . VAL A 1 118 ? -7.170 14.339 -15.048 1.00 89.81 118 VAL A CA 1
ATOM 959 C C . VAL A 1 118 ? -8.554 14.177 -15.673 1.00 89.81 118 VAL A C 1
ATOM 961 O O . VAL A 1 118 ? -9.284 13.247 -15.318 1.00 89.81 118 VAL A O 1
ATOM 964 N N . ASP A 1 119 ? -8.928 15.077 -16.582 1.00 89.31 119 ASP A N 1
ATOM 965 C CA . ASP A 1 119 ? -10.255 15.103 -17.212 1.00 89.31 119 ASP A CA 1
ATOM 966 C C . ASP A 1 119 ? -10.206 14.737 -18.707 1.00 89.31 119 ASP A C 1
ATOM 968 O O . ASP A 1 119 ? -11.203 14.257 -19.255 1.00 89.31 119 ASP A O 1
ATOM 972 N N . LYS A 1 120 ? -9.073 14.961 -19.392 1.00 92.19 120 LYS A N 1
ATOM 973 C CA . LYS A 1 120 ? -8.944 14.765 -20.849 1.00 92.19 120 LYS A CA 1
ATOM 974 C C . LYS A 1 120 ? -7.835 13.786 -21.222 1.00 92.19 120 LYS A C 1
ATOM 976 O O . LYS A 1 120 ? -6.832 13.657 -20.539 1.00 92.19 120 LYS A O 1
ATOM 981 N N . VAL A 1 121 ? -7.979 13.154 -22.387 1.00 90.69 121 VAL A N 1
ATOM 982 C CA . VAL A 1 121 ? -7.005 12.174 -22.905 1.00 90.69 121 VAL A CA 1
ATOM 983 C C . VAL A 1 121 ? -5.576 12.733 -23.039 1.00 90.69 121 VAL A C 1
ATOM 985 O O . VAL A 1 121 ? -4.657 12.025 -22.648 1.00 90.69 121 VAL A O 1
ATOM 988 N N . PRO A 1 122 ? -5.333 13.965 -23.533 1.00 93.38 122 PRO A N 1
ATOM 989 C CA . PRO A 1 122 ? -3.968 14.500 -23.589 1.00 93.38 122 PRO A CA 1
ATOM 990 C C . PRO A 1 122 ? -3.325 14.665 -22.207 1.00 93.38 122 PRO A C 1
ATOM 992 O O . PRO A 1 122 ? -2.144 14.381 -22.053 1.00 93.38 122 PRO A O 1
ATOM 995 N N . GLU A 1 123 ? -4.118 15.029 -21.197 1.00 89.81 123 GLU A N 1
ATOM 996 C CA . GLU A 1 123 ? -3.656 15.185 -19.810 1.00 89.81 123 GLU A CA 1
ATOM 997 C C . GLU A 1 123 ? -3.228 13.834 -19.211 1.00 89.81 123 GLU A C 1
ATOM 999 O O . GLU A 1 123 ? -2.345 13.784 -18.364 1.00 89.81 123 GLU A O 1
ATOM 1004 N N . VAL A 1 124 ? -3.805 12.718 -19.683 1.00 91.00 124 VAL A N 1
ATOM 1005 C CA . VAL A 1 124 ? -3.342 11.372 -19.312 1.00 91.00 124 VAL A CA 1
ATOM 1006 C C . VAL A 1 124 ? -1.912 11.155 -19.795 1.00 91.00 124 VAL A C 1
ATOM 1008 O O . VAL A 1 124 ? -1.085 10.696 -19.022 1.00 91.00 124 VAL A O 1
ATOM 1011 N N . ALA A 1 125 ? -1.606 11.505 -21.049 1.00 91.12 125 ALA A N 1
ATOM 1012 C CA . ALA A 1 125 ? -0.255 11.366 -21.592 1.00 91.12 125 ALA A CA 1
ATOM 1013 C C . ALA A 1 125 ? 0.753 12.270 -20.862 1.00 91.12 125 ALA A C 1
ATOM 1015 O O . ALA A 1 125 ? 1.885 11.859 -20.639 1.00 91.12 125 ALA A O 1
ATOM 1016 N N . GLU A 1 126 ? 0.330 13.470 -20.462 1.00 90.62 126 GLU A N 1
ATOM 1017 C CA . GLU A 1 126 ? 1.138 14.401 -19.664 1.00 90.62 126 GLU A CA 1
ATOM 1018 C C . GLU A 1 126 ? 1.396 13.888 -18.240 1.00 90.62 126 GLU A C 1
ATOM 1020 O O . GLU A 1 126 ? 2.434 14.200 -17.671 1.00 90.62 126 GLU A O 1
ATOM 1025 N N . ALA A 1 127 ? 0.499 13.067 -17.684 1.00 93.62 127 ALA A N 1
ATOM 1026 C CA . ALA A 1 127 ? 0.677 12.459 -16.367 1.00 93.62 127 ALA A CA 1
ATOM 1027 C C . ALA A 1 127 ? 1.770 11.376 -16.330 1.00 93.62 127 ALA A C 1
ATOM 1029 O O . ALA A 1 127 ? 2.216 11.005 -15.245 1.00 93.62 127 ALA A O 1
ATOM 1030 N N . PHE A 1 128 ? 2.197 10.854 -17.485 1.00 95.31 128 PHE A N 1
ATOM 1031 C CA . PHE A 1 128 ? 3.313 9.912 -17.591 1.00 95.31 128 PHE A CA 1
ATOM 1032 C C . PHE A 1 128 ? 4.657 10.659 -17.600 1.00 95.31 128 PHE A C 1
ATOM 1034 O O . PHE A 1 128 ? 5.320 10.765 -18.633 1.00 95.31 128 PHE A O 1
ATOM 1041 N N . ASP A 1 129 ? 5.054 11.188 -16.442 1.00 95.38 129 ASP A N 1
ATOM 1042 C CA . ASP A 1 129 ? 6.217 12.066 -16.292 1.00 95.38 129 ASP A CA 1
ATOM 1043 C C . ASP A 1 129 ? 7.139 11.692 -15.107 1.00 95.38 129 ASP A C 1
ATOM 1045 O O . ASP A 1 129 ? 6.873 10.782 -14.320 1.00 95.38 129 ASP A O 1
ATOM 1049 N N . ASP A 1 130 ? 8.254 12.408 -14.942 1.00 96.88 130 ASP A N 1
ATOM 1050 C CA . ASP A 1 130 ? 9.219 12.109 -13.874 1.00 96.88 130 ASP A CA 1
ATOM 1051 C C . ASP A 1 130 ? 8.645 12.318 -12.457 1.00 96.88 130 ASP A C 1
ATOM 1053 O O . ASP A 1 130 ? 9.109 11.680 -11.504 1.00 96.88 130 ASP A O 1
ATOM 1057 N N . VAL A 1 131 ? 7.611 13.149 -12.288 1.00 96.94 131 VAL A N 1
ATOM 1058 C CA . VAL A 1 131 ? 6.919 13.306 -11.003 1.00 96.94 131 VAL A CA 1
ATOM 1059 C C . VAL A 1 131 ? 6.162 12.017 -10.664 1.00 96.94 131 VAL A C 1
ATOM 1061 O O . VAL A 1 131 ? 6.360 11.439 -9.591 1.00 96.94 131 VAL A O 1
ATOM 1064 N N . THR A 1 132 ? 5.344 11.508 -11.580 1.00 97.69 132 THR A N 1
ATOM 1065 C CA . THR A 1 132 ? 4.574 10.273 -11.387 1.00 97.69 132 THR A CA 1
ATOM 1066 C C . THR A 1 132 ? 5.472 9.066 -11.104 1.00 97.69 132 THR A C 1
ATOM 1068 O O . THR A 1 132 ? 5.239 8.329 -10.141 1.00 97.69 132 THR A O 1
ATOM 1071 N N . TYR A 1 133 ? 6.534 8.892 -11.891 1.00 98.19 133 TYR A N 1
ATOM 1072 C CA . TYR A 1 133 ? 7.433 7.743 -11.777 1.00 98.19 133 TYR A CA 1
ATOM 1073 C C . TYR A 1 133 ? 8.423 7.899 -10.617 1.00 98.19 133 TYR A C 1
ATOM 1075 O O . TYR A 1 133 ? 8.465 7.093 -9.681 1.00 98.19 133 TYR A O 1
ATOM 1083 N N . ARG A 1 134 ? 9.243 8.954 -10.656 1.00 97.94 134 ARG A N 1
ATOM 1084 C CA . ARG A 1 134 ? 10.454 9.046 -9.832 1.00 97.94 134 ARG A CA 1
ATOM 1085 C C . ARG A 1 134 ? 10.199 9.639 -8.463 1.00 97.94 134 ARG A C 1
ATOM 1087 O O . ARG A 1 134 ? 10.673 9.086 -7.466 1.00 97.94 134 ARG A O 1
ATOM 1094 N N . LYS A 1 135 ? 9.408 10.713 -8.375 1.00 97.56 135 LYS A N 1
ATOM 1095 C CA . LYS A 1 135 ? 8.941 11.213 -7.070 1.00 97.56 135 LYS A CA 1
ATOM 1096 C C . LYS A 1 135 ? 8.015 10.184 -6.418 1.00 97.56 135 LYS A C 1
ATOM 1098 O O . LYS A 1 135 ? 8.155 9.951 -5.219 1.00 97.56 135 LYS A O 1
ATOM 1103 N N . GLY A 1 136 ? 7.163 9.503 -7.192 1.00 97.44 136 GLY A N 1
ATOM 1104 C CA . GLY A 1 136 ? 6.342 8.385 -6.713 1.00 97.44 136 GLY A CA 1
ATOM 1105 C C . GLY A 1 136 ? 7.178 7.296 -6.032 1.00 97.44 136 GLY A C 1
ATOM 1106 O O . GLY A 1 136 ? 6.972 6.997 -4.852 1.00 97.44 136 GLY A O 1
ATOM 1107 N N . ALA A 1 137 ? 8.193 6.776 -6.727 1.00 97.69 137 ALA A N 1
ATOM 1108 C CA . ALA A 1 137 ? 9.115 5.787 -6.168 1.00 97.69 137 ALA A CA 1
ATOM 1109 C C . ALA A 1 137 ? 9.890 6.311 -4.946 1.00 97.69 137 ALA A C 1
ATOM 1111 O O . ALA A 1 137 ? 10.044 5.604 -3.951 1.00 97.69 137 ALA A O 1
ATOM 1112 N N . SER A 1 138 ? 10.337 7.568 -4.986 1.00 96.44 138 SER A N 1
ATOM 1113 C CA . SER A 1 138 ? 11.069 8.215 -3.887 1.00 96.44 138 SER A CA 1
ATOM 1114 C C . SER A 1 138 ? 10.234 8.344 -2.616 1.00 96.44 138 SER A C 1
ATOM 1116 O O . SER A 1 138 ? 10.729 8.071 -1.521 1.00 96.44 138 SER A O 1
ATOM 1118 N N . VAL A 1 139 ? 8.952 8.693 -2.743 1.00 96.62 139 VAL A N 1
ATOM 1119 C CA . VAL A 1 139 ? 8.018 8.746 -1.611 1.00 96.62 139 VAL A CA 1
ATOM 1120 C C . VAL A 1 139 ? 7.762 7.349 -1.040 1.00 96.62 139 VAL A C 1
ATOM 1122 O O . VAL A 1 139 ? 7.699 7.202 0.181 1.00 96.62 139 VAL A O 1
ATOM 1125 N N . LEU A 1 140 ? 7.678 6.310 -1.878 1.00 96.06 140 LEU A N 1
ATOM 1126 C CA . LEU A 1 140 ? 7.554 4.923 -1.411 1.00 96.06 140 LEU A CA 1
ATOM 1127 C C . LEU A 1 140 ? 8.806 4.449 -0.667 1.00 96.06 140 LEU A C 1
ATOM 1129 O O . LEU A 1 140 ? 8.679 3.842 0.398 1.00 96.06 140 LEU A O 1
ATOM 1133 N N . THR A 1 141 ? 10.002 4.788 -1.153 1.00 94.00 141 THR A N 1
ATOM 1134 C CA . THR A 1 141 ? 11.265 4.523 -0.445 1.00 94.00 141 THR A CA 1
ATOM 1135 C C . THR A 1 141 ? 11.319 5.256 0.894 1.00 94.00 141 THR A C 1
ATOM 1137 O O . THR A 1 141 ? 11.680 4.662 1.910 1.00 94.00 141 THR A O 1
ATOM 1140 N N . MET A 1 142 ? 10.885 6.519 0.940 1.00 92.88 142 MET A N 1
ATOM 1141 C CA . MET A 1 142 ? 10.781 7.279 2.189 1.00 92.88 142 MET A CA 1
ATOM 1142 C C . MET A 1 142 ? 9.797 6.626 3.170 1.00 92.88 142 MET A C 1
ATOM 1144 O O . MET A 1 142 ? 10.100 6.488 4.356 1.00 92.88 142 MET A O 1
ATOM 1148 N N . LEU A 1 143 ? 8.635 6.177 2.687 1.00 91.94 143 LEU A N 1
ATOM 1149 C CA . LEU A 1 143 ? 7.646 5.477 3.503 1.00 91.94 143 LEU A CA 1
ATOM 1150 C C . LEU A 1 143 ? 8.193 4.145 4.028 1.00 91.94 143 LEU A C 1
ATOM 1152 O O . LEU A 1 143 ? 8.019 3.839 5.207 1.00 91.94 143 LEU A O 1
ATOM 1156 N N . GLN A 1 144 ? 8.884 3.373 3.185 1.00 91.94 144 GLN A N 1
ATOM 1157 C CA . GLN A 1 144 ? 9.555 2.140 3.589 1.00 91.94 144 GLN A CA 1
ATOM 1158 C C . GLN A 1 144 ? 10.594 2.403 4.684 1.00 91.94 144 GLN A C 1
ATOM 1160 O O . GLN A 1 144 ? 10.625 1.668 5.670 1.00 91.94 144 GLN A O 1
ATOM 1165 N N . ALA A 1 145 ? 11.406 3.453 4.547 1.00 87.25 145 ALA A N 1
ATOM 1166 C CA . ALA A 1 145 ? 12.390 3.836 5.555 1.00 87.25 145 ALA A CA 1
ATOM 1167 C C . ALA A 1 145 ? 11.731 4.235 6.887 1.00 87.25 145 ALA A C 1
ATOM 1169 O O . ALA A 1 145 ? 12.240 3.890 7.951 1.00 87.25 145 ALA A O 1
ATOM 1170 N N . LEU A 1 146 ? 10.573 4.905 6.836 1.00 85.88 146 LEU A N 1
ATOM 1171 C CA . LEU A 1 146 ? 9.820 5.317 8.022 1.00 85.88 146 LEU A CA 1
ATOM 1172 C C . LEU A 1 146 ? 9.252 4.125 8.806 1.00 85.88 146 LEU A C 1
ATOM 1174 O O . LEU A 1 146 ? 9.362 4.085 10.030 1.00 85.88 146 LEU A O 1
ATOM 1178 N N . ILE A 1 147 ? 8.607 3.176 8.120 1.00 83.94 147 ILE A N 1
ATOM 1179 C CA . ILE A 1 147 ? 7.902 2.062 8.783 1.00 83.94 147 ILE A CA 1
ATOM 1180 C C . ILE A 1 147 ? 8.755 0.794 8.914 1.00 83.94 147 ILE A C 1
ATOM 1182 O O . ILE A 1 147 ? 8.376 -0.125 9.644 1.00 83.94 147 ILE A O 1
ATOM 1186 N N . GLY A 1 148 ? 9.901 0.748 8.234 1.00 83.81 148 GLY A N 1
ATOM 1187 C CA . GLY A 1 148 ? 10.790 -0.402 8.109 1.00 83.81 148 GLY A CA 1
ATOM 1188 C C . GLY A 1 148 ? 10.418 -1.317 6.937 1.00 83.81 148 GLY A C 1
ATOM 1189 O O . GLY A 1 148 ? 9.240 -1.589 6.690 1.00 83.81 148 GLY A O 1
ATOM 1190 N N . GLU A 1 149 ? 11.433 -1.852 6.249 1.00 84.19 149 GLU A N 1
ATOM 1191 C CA . GLU A 1 149 ? 11.290 -2.720 5.066 1.00 84.19 149 GLU A CA 1
ATOM 1192 C C . GLU A 1 149 ? 10.333 -3.895 5.299 1.00 84.19 149 GLU A C 1
ATOM 1194 O O . GLU A 1 149 ? 9.444 -4.163 4.490 1.00 84.19 149 GLU A O 1
ATOM 1199 N N . ASP A 1 150 ? 10.475 -4.564 6.441 1.00 79.06 150 ASP A N 1
ATOM 1200 C CA . ASP A 1 150 ? 9.632 -5.692 6.821 1.00 79.06 150 ASP A CA 1
ATOM 1201 C C . ASP A 1 150 ? 8.153 -5.305 6.937 1.00 79.06 150 ASP A C 1
ATOM 1203 O O . ASP A 1 150 ? 7.282 -6.045 6.480 1.00 79.06 150 ASP A O 1
ATOM 1207 N N . ASN A 1 151 ? 7.847 -4.158 7.545 1.00 75.06 151 ASN A N 1
ATOM 1208 C CA . ASN A 1 151 ? 6.466 -3.703 7.707 1.00 75.06 151 ASN A CA 1
ATOM 1209 C C . ASN A 1 151 ? 5.887 -3.201 6.392 1.00 75.06 151 ASN A C 1
ATOM 1211 O O . ASN A 1 151 ? 4.720 -3.463 6.109 1.00 75.06 151 ASN A O 1
ATOM 1215 N N . PHE A 1 152 ? 6.710 -2.559 5.566 1.00 85.25 152 PHE A N 1
ATOM 1216 C CA . PHE A 1 152 ? 6.324 -2.149 4.225 1.00 85.25 152 PHE A CA 1
ATOM 1217 C C . PHE A 1 152 ? 5.967 -3.353 3.354 1.00 85.25 152 PHE A C 1
ATOM 1219 O O . PHE A 1 152 ? 4.854 -3.424 2.840 1.00 85.25 152 PHE A O 1
ATOM 1226 N N . LYS A 1 153 ? 6.859 -4.353 3.268 1.00 79.62 153 LYS A N 1
ATOM 1227 C CA . LYS A 1 153 ? 6.600 -5.613 2.553 1.00 79.62 153 LYS A CA 1
ATOM 1228 C C . LYS A 1 153 ? 5.324 -6.265 3.056 1.00 79.62 153 LYS A C 1
ATOM 1230 O O . LYS A 1 153 ? 4.487 -6.673 2.265 1.00 79.62 153 LYS A O 1
ATOM 1235 N N . LYS A 1 154 ? 5.136 -6.317 4.372 1.00 69.31 154 LYS A N 1
ATOM 1236 C CA . LYS A 1 154 ? 3.917 -6.875 4.951 1.00 69.31 154 LYS A CA 1
ATOM 1237 C C . LYS A 1 154 ? 2.657 -6.120 4.535 1.00 69.31 154 LYS A C 1
ATOM 1239 O O . LYS A 1 154 ? 1.681 -6.782 4.200 1.00 69.31 154 LYS A O 1
ATOM 1244 N N . ALA A 1 155 ? 2.684 -4.787 4.540 1.00 72.88 155 ALA A N 1
ATOM 1245 C CA . ALA A 1 155 ? 1.551 -3.950 4.151 1.00 72.88 155 ALA A CA 1
ATOM 1246 C C . ALA A 1 155 ? 1.112 -4.184 2.695 1.00 72.88 155 ALA A C 1
ATOM 1248 O O . ALA A 1 155 ? -0.077 -4.105 2.405 1.00 72.88 155 ALA A O 1
ATOM 1249 N N . ILE A 1 156 ? 2.052 -4.531 1.809 1.00 78.94 156 ILE A N 1
ATOM 1250 C CA . ILE A 1 156 ? 1.784 -4.826 0.391 1.00 78.94 156 ILE A CA 1
ATOM 1251 C C . ILE A 1 156 ? 1.644 -6.331 0.087 1.00 78.94 156 ILE A C 1
ATOM 1253 O O . ILE A 1 156 ? 1.458 -6.717 -1.064 1.00 78.94 156 ILE A O 1
ATOM 1257 N N . THR A 1 157 ? 1.736 -7.202 1.099 1.00 65.88 157 THR A N 1
ATOM 1258 C CA . THR A 1 157 ? 1.572 -8.663 0.953 1.00 65.88 157 THR A CA 1
ATOM 1259 C C . THR A 1 157 ? 0.216 -9.146 1.471 1.00 65.88 157 THR A C 1
ATOM 1261 O O . THR A 1 157 ? -0.532 -8.423 2.119 1.00 65.88 157 THR A O 1
ATOM 1264 N N . MET A 1 158 ? -0.129 -10.396 1.152 1.00 69.69 158 MET A N 1
ATOM 1265 C CA . MET A 1 158 ? -1.465 -10.961 1.339 1.00 69.69 158 MET A CA 1
ATOM 1266 C C . MET A 1 158 ? -1.967 -10.955 2.796 1.00 69.69 158 MET A C 1
ATOM 1268 O O . MET A 1 158 ? -1.400 -11.601 3.679 1.00 69.69 158 MET A O 1
ATOM 1272 N N . GLY A 1 159 ? -3.159 -10.384 2.983 1.00 79.75 159 GLY A N 1
ATOM 1273 C CA . GLY A 1 159 ? -3.921 -10.426 4.230 1.00 79.75 159 GLY A CA 1
ATOM 1274 C C . GLY A 1 159 ? -3.635 -9.246 5.156 1.00 79.75 159 GLY A C 1
ATOM 1275 O O . GLY A 1 159 ? -2.785 -8.409 4.888 1.00 79.75 159 GLY A O 1
ATOM 1276 N N . TYR A 1 160 ? -4.370 -9.181 6.260 1.00 86.69 160 TYR A N 1
ATOM 1277 C CA . TYR A 1 160 ? -4.186 -8.164 7.292 1.00 86.69 160 TYR A CA 1
ATOM 1278 C C . TYR A 1 160 ? -4.491 -8.751 8.676 1.00 86.69 160 TYR A C 1
ATOM 1280 O O . TYR A 1 160 ? -5.184 -9.778 8.770 1.00 86.69 160 TYR A O 1
ATOM 1288 N N . PRO A 1 161 ? -3.975 -8.141 9.758 1.00 92.19 161 PRO A N 1
ATOM 1289 C CA . PRO A 1 161 ? -4.204 -8.652 11.094 1.00 92.19 161 PRO A CA 1
ATOM 1290 C C . PRO A 1 161 ? -5.616 -8.343 11.606 1.00 92.19 161 PRO A C 1
ATOM 1292 O O . PRO A 1 161 ? -6.187 -7.281 11.357 1.00 92.19 161 PRO A O 1
ATOM 1295 N N . LEU A 1 162 ? -6.144 -9.278 12.390 1.00 95.12 162 LEU A N 1
ATOM 1296 C CA . LEU A 1 162 ? -7.142 -9.050 13.422 1.00 95.12 162 LEU A CA 1
ATOM 1297 C C . LEU A 1 162 ? -6.406 -8.890 14.756 1.00 95.12 162 LEU A C 1
ATOM 1299 O O . LEU A 1 162 ? -5.827 -9.854 15.271 1.00 95.12 162 LEU A O 1
ATOM 1303 N N . VAL A 1 163 ? -6.427 -7.681 15.306 1.00 97.38 163 VAL A N 1
ATOM 1304 C CA . VAL A 1 163 ? -5.872 -7.363 16.624 1.00 97.38 163 VAL A CA 1
ATOM 1305 C C . VAL A 1 163 ? -6.936 -7.641 17.676 1.00 97.38 163 VAL A C 1
ATOM 1307 O O . VAL A 1 163 ? -7.995 -7.028 17.654 1.00 97.38 163 VAL A O 1
ATOM 1310 N N . THR A 1 164 ? -6.665 -8.574 18.586 1.00 97.62 164 THR A N 1
ATOM 1311 C CA . THR A 1 164 ? -7.593 -8.966 19.657 1.00 97.62 164 THR A CA 1
ATOM 1312 C C . THR A 1 164 ? -7.097 -8.446 20.998 1.00 97.62 164 THR A C 1
ATOM 1314 O O . THR A 1 164 ? -5.951 -8.699 21.371 1.00 97.62 164 THR A O 1
ATOM 1317 N N . VAL A 1 165 ? -7.958 -7.722 21.708 1.00 97.62 165 VAL A N 1
ATOM 1318 C CA . VAL A 1 165 ? -7.702 -7.115 23.015 1.00 97.62 165 VAL A CA 1
ATOM 1319 C C . VAL A 1 165 ? -8.521 -7.854 24.067 1.00 97.62 165 VAL A C 1
ATOM 1321 O O . VAL A 1 165 ? -9.746 -7.842 24.033 1.00 97.62 165 VAL A O 1
ATOM 1324 N N . GLU A 1 166 ? -7.843 -8.480 25.018 1.00 96.06 166 GLU A N 1
ATOM 1325 C CA . GLU A 1 166 ? -8.469 -9.272 26.078 1.00 96.06 166 GLU A CA 1
ATOM 1326 C C . GLU A 1 166 ? -8.019 -8.744 27.436 1.00 96.06 166 GLU A C 1
ATOM 1328 O O . GLU A 1 166 ? -6.853 -8.373 27.620 1.00 96.06 166 GLU A O 1
ATOM 1333 N N . ARG A 1 167 ? -8.911 -8.719 28.423 1.00 93.19 167 ARG A N 1
ATOM 1334 C CA . ARG A 1 167 ? -8.524 -8.376 29.789 1.00 93.19 167 ARG A CA 1
ATOM 1335 C C . ARG A 1 167 ? -7.580 -9.447 30.342 1.00 93.19 167 ARG A C 1
ATOM 1337 O O . ARG A 1 167 ? -7.941 -10.611 30.458 1.00 93.19 167 ARG A O 1
ATOM 1344 N N . PHE A 1 168 ? -6.372 -9.043 30.735 1.00 93.69 168 PHE A N 1
ATOM 1345 C CA . PHE A 1 168 ? -5.407 -9.929 31.392 1.00 93.69 168 PHE A CA 1
ATOM 1346 C C . PHE A 1 168 ? -5.537 -9.882 32.918 1.00 93.69 168 PHE A C 1
ATOM 1348 O O . PHE A 1 168 ? -5.487 -10.908 33.588 1.00 93.69 168 PHE A O 1
ATOM 1355 N N . ASN A 1 169 ? -5.711 -8.681 33.473 1.00 92.19 169 ASN A N 1
ATOM 1356 C CA . ASN A 1 169 ? -6.028 -8.438 34.882 1.00 92.19 169 ASN A CA 1
ATOM 1357 C C . ASN A 1 169 ? -6.713 -7.064 35.029 1.00 92.19 169 ASN A C 1
ATOM 1359 O O . ASN A 1 169 ? -6.970 -6.396 34.031 1.00 92.19 169 ASN A O 1
ATOM 1363 N N . ALA A 1 170 ? -6.978 -6.608 36.258 1.00 88.06 170 ALA A N 1
ATOM 1364 C CA . ALA A 1 170 ? -7.700 -5.357 36.522 1.00 88.06 170 ALA A CA 1
ATOM 1365 C C . ALA A 1 170 ? -7.155 -4.113 35.784 1.00 88.06 170 ALA A C 1
ATOM 1367 O O . ALA A 1 170 ? -7.939 -3.239 35.425 1.00 88.06 170 ALA A O 1
ATOM 1368 N N . LYS A 1 171 ? -5.838 -4.026 35.546 1.00 91.19 171 LYS A N 1
ATOM 1369 C CA . LYS A 1 171 ? -5.176 -2.865 34.916 1.00 91.19 171 LYS A CA 1
ATOM 1370 C C . LYS A 1 171 ? -4.357 -3.210 33.672 1.00 91.19 171 LYS A C 1
ATOM 1372 O O . LYS A 1 171 ? -3.626 -2.359 33.166 1.00 91.19 171 LYS A O 1
ATOM 1377 N N . THR A 1 172 ? -4.447 -4.440 33.180 1.00 94.50 172 THR A N 1
ATOM 1378 C CA . THR A 1 172 ? -3.660 -4.891 32.033 1.00 94.50 172 THR A CA 1
ATOM 1379 C C . THR A 1 172 ? -4.550 -5.563 31.007 1.00 94.50 172 THR A C 1
ATOM 1381 O O . THR A 1 172 ? -5.307 -6.478 31.332 1.00 94.50 172 THR A O 1
ATOM 1384 N N . PHE A 1 173 ? -4.404 -5.145 29.754 1.00 95.81 173 PHE A N 1
ATOM 1385 C CA . PHE A 1 173 ? -4.971 -5.821 28.597 1.00 95.81 173 PHE A CA 1
ATOM 1386 C C . PHE A 1 173 ? -3.874 -6.567 27.848 1.00 95.81 173 PHE A C 1
ATOM 1388 O O . PHE A 1 173 ? -2.804 -6.020 27.588 1.00 95.81 173 PHE A O 1
ATOM 1395 N N . LYS A 1 174 ? -4.148 -7.814 27.484 1.00 97.44 174 LYS A N 1
ATOM 1396 C CA . LYS A 1 174 ? -3.335 -8.586 26.556 1.00 97.44 174 LYS A CA 1
ATOM 1397 C C . LYS A 1 174 ? -3.826 -8.289 25.146 1.00 97.44 174 LYS A C 1
ATOM 1399 O O . LYS A 1 174 ? -4.982 -8.530 24.818 1.00 97.44 174 LYS A O 1
ATOM 1404 N N . VAL A 1 175 ? -2.932 -7.795 24.307 1.00 98.06 175 VAL A N 1
ATOM 1405 C CA . VAL A 1 175 ? -3.183 -7.520 22.898 1.00 98.06 175 VAL A CA 1
ATOM 1406 C C . VAL A 1 175 ? -2.432 -8.552 22.074 1.00 98.06 175 VAL A C 1
ATOM 1408 O O . VAL A 1 175 ? -1.220 -8.716 22.204 1.00 98.06 175 VAL A O 1
ATOM 1411 N N . SER A 1 176 ? -3.156 -9.275 21.234 1.00 97.31 176 SER A N 1
ATOM 1412 C CA . SER A 1 176 ? -2.613 -10.313 20.364 1.00 97.31 176 SER 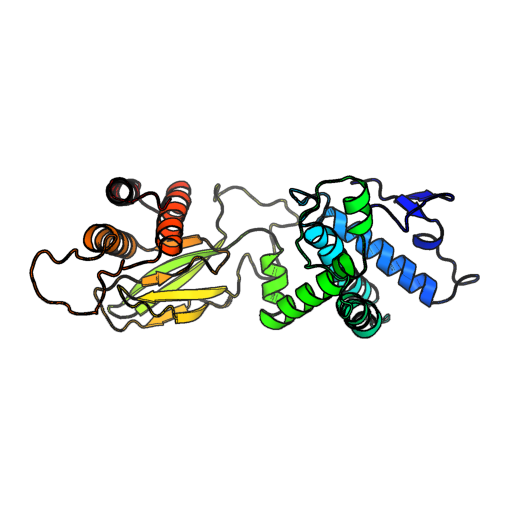A CA 1
ATOM 1413 C C . SER A 1 176 ? -3.043 -10.094 18.918 1.00 97.31 176 SER A C 1
ATOM 1415 O O . SER A 1 176 ? -3.908 -9.269 18.629 1.00 97.31 176 SER A O 1
ATOM 1417 N N . GLN A 1 177 ? -2.417 -10.819 17.995 1.00 94.81 177 GLN A N 1
ATOM 1418 C CA . GLN A 1 177 ? -2.723 -10.738 16.571 1.00 94.81 177 GLN A CA 1
ATOM 1419 C C . GLN A 1 177 ? -2.933 -12.122 15.972 1.00 94.81 177 GLN A C 1
ATOM 1421 O O . GLN A 1 177 ? -2.256 -13.092 16.319 1.00 94.81 177 GLN A O 1
ATOM 1426 N N . SER A 1 178 ? -3.852 -12.177 15.022 1.00 93.00 178 SER A N 1
ATOM 1427 C CA . SER A 1 178 ? -4.049 -13.299 14.109 1.00 93.00 178 SER A CA 1
ATOM 1428 C C . SER A 1 178 ? -4.360 -12.748 12.723 1.00 93.00 178 SER A C 1
ATOM 1430 O O . SER A 1 178 ? -4.638 -11.561 12.582 1.00 93.00 178 SER A O 1
ATOM 1432 N N . ARG A 1 179 ? -4.313 -13.571 11.678 1.00 91.00 179 ARG A N 1
ATOM 1433 C CA . ARG A 1 179 ? -4.780 -13.132 10.360 1.00 91.00 179 ARG A CA 1
ATOM 1434 C C . ARG A 1 179 ? -6.301 -13.062 10.344 1.00 91.00 179 ARG A C 1
ATOM 1436 O O . ARG A 1 179 ? -6.957 -14.039 10.697 1.00 91.00 179 ARG A O 1
ATOM 1443 N N . TYR A 1 180 ? -6.852 -11.963 9.841 1.00 91.69 180 TYR A N 1
ATOM 1444 C CA . TYR A 1 180 ? -8.272 -11.909 9.523 1.00 91.69 180 TYR A CA 1
ATOM 1445 C C . TYR A 1 180 ? -8.572 -12.698 8.239 1.00 91.69 180 TYR A C 1
ATOM 1447 O O . TYR A 1 180 ? -7.946 -12.474 7.197 1.00 91.69 180 TYR A O 1
ATOM 1455 N N . LYS A 1 181 ? -9.547 -13.609 8.308 1.00 90.00 181 LYS A N 1
ATOM 1456 C CA . LYS A 1 181 ? -10.087 -14.367 7.170 1.00 90.00 181 LYS A CA 1
ATOM 1457 C C . LYS A 1 181 ? -11.594 -14.497 7.343 1.00 90.00 181 LYS A C 1
ATOM 1459 O O . LYS A 1 181 ? -12.023 -14.994 8.376 1.00 90.00 181 LYS A O 1
ATOM 1464 N N . ILE A 1 182 ? -12.366 -14.107 6.325 1.00 85.25 182 ILE A N 1
ATOM 1465 C CA . ILE A 1 182 ? -13.834 -14.255 6.324 1.00 85.25 182 ILE A CA 1
ATOM 1466 C C . ILE A 1 182 ? -14.209 -15.735 6.457 1.00 85.25 182 ILE A C 1
ATOM 1468 O O . ILE A 1 182 ? -15.019 -16.105 7.293 1.00 85.25 182 ILE A O 1
ATOM 1472 N N . ASN A 1 183 ? -13.561 -16.596 5.670 1.00 86.94 183 ASN A N 1
ATOM 1473 C CA . ASN A 1 183 ? -13.641 -18.038 5.852 1.00 86.94 183 ASN A CA 1
ATOM 1474 C C . ASN A 1 183 ? -12.370 -18.518 6.564 1.00 86.94 183 ASN A C 1
ATOM 1476 O O . ASN A 1 183 ? -11.296 -18.587 5.957 1.00 86.94 183 ASN A O 1
ATOM 1480 N N . LYS A 1 184 ? -12.494 -18.821 7.860 1.00 80.94 184 LYS A N 1
ATOM 1481 C CA . LYS A 1 184 ? -11.383 -19.274 8.712 1.00 80.94 184 LYS A CA 1
ATOM 1482 C C . LYS A 1 184 ? -10.736 -20.570 8.206 1.00 80.94 184 LYS A C 1
ATOM 1484 O O . LYS A 1 184 ? -9.519 -20.716 8.319 1.00 80.94 184 LYS A O 1
ATOM 1489 N N . ASP A 1 185 ? -11.525 -21.426 7.558 1.00 84.94 185 ASP A N 1
ATOM 1490 C CA . ASP A 1 185 ? -11.132 -22.767 7.116 1.00 84.94 185 ASP A CA 1
ATOM 1491 C C . ASP A 1 185 ? -10.614 -22.801 5.667 1.00 84.94 185 ASP A C 1
ATOM 1493 O O . ASP A 1 185 ? -10.018 -2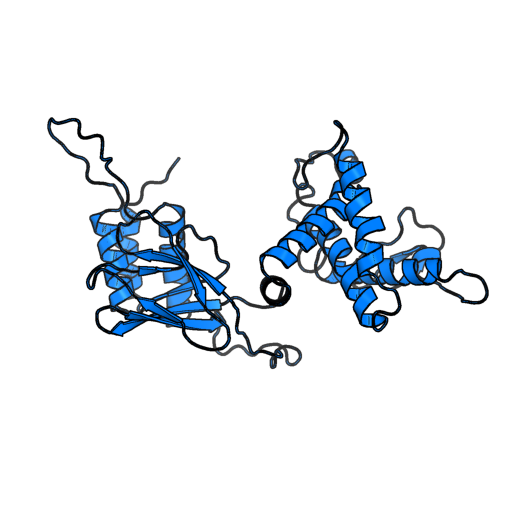3.787 5.235 1.00 84.94 185 ASP A O 1
ATOM 1497 N N . ALA A 1 186 ? -10.799 -21.721 4.900 1.00 86.31 186 ALA A N 1
ATOM 1498 C CA . ALA A 1 186 ? -10.342 -21.654 3.514 1.00 86.31 186 ALA A CA 1
ATOM 1499 C C . ALA A 1 186 ? -8.813 -21.713 3.435 1.00 86.31 186 ALA A C 1
ATOM 1501 O O . ALA A 1 186 ? -8.136 -20.808 3.913 1.00 86.31 186 ALA A O 1
ATOM 1502 N N . LEU A 1 187 ? -8.247 -22.739 2.805 1.00 84.19 187 LEU A N 1
ATOM 1503 C CA . LEU A 1 187 ? -6.798 -22.837 2.628 1.00 84.19 187 LEU A CA 1
ATOM 1504 C C . LEU A 1 187 ? -6.295 -21.823 1.597 1.00 84.19 187 LEU A C 1
ATOM 1506 O O . LEU A 1 187 ? -6.921 -21.596 0.562 1.00 84.19 187 LEU A O 1
ATOM 1510 N N . GLU A 1 188 ? -5.120 -21.252 1.846 1.00 81.44 188 GLU A N 1
ATOM 1511 C CA . GLU A 1 188 ? -4.404 -20.473 0.842 1.00 81.44 188 GLU A CA 1
ATOM 1512 C C . GLU A 1 188 ? -4.008 -21.368 -0.342 1.00 81.44 188 GLU A C 1
ATOM 1514 O O . GLU A 1 188 ? -3.908 -22.598 -0.222 1.00 81.44 188 GLU A O 1
ATOM 1519 N N . LEU A 1 189 ? -3.724 -20.753 -1.494 1.00 74.94 189 LEU A N 1
ATOM 1520 C CA . LEU A 1 189 ? -3.018 -21.452 -2.568 1.00 74.94 189 LEU A CA 1
ATOM 1521 C C . LEU A 1 189 ? -1.715 -22.028 -2.013 1.00 74.94 189 LEU A C 1
ATOM 1523 O O . LEU A 1 189 ? -1.048 -21.381 -1.209 1.00 74.94 189 LEU A O 1
ATOM 1527 N N . GLU A 1 190 ? -1.346 -23.227 -2.456 1.00 80.69 190 GLU A N 1
ATOM 1528 C CA . GLU A 1 190 ? -0.236 -24.001 -1.888 1.00 80.69 190 GLU A CA 1
ATOM 1529 C C . GLU A 1 190 ? 1.070 -23.199 -1.783 1.00 80.69 190 GLU A C 1
ATOM 1531 O O . GLU A 1 190 ? 1.683 -23.166 -0.717 1.00 80.69 190 GLU A O 1
ATOM 1536 N N . LYS A 1 191 ? 1.404 -22.418 -2.821 1.00 73.44 191 LYS A N 1
ATOM 1537 C CA . LYS A 1 191 ? 2.568 -21.510 -2.847 1.00 73.44 191 LYS A CA 1
ATOM 1538 C C . LYS A 1 191 ? 2.578 -20.412 -1.768 1.00 73.44 191 LYS A C 1
ATOM 1540 O O . LYS A 1 191 ? 3.615 -19.800 -1.545 1.00 73.44 191 LYS A O 1
ATOM 1545 N N . TYR A 1 192 ? 1.450 -20.143 -1.109 1.00 73.88 192 TYR A N 1
ATOM 1546 C CA . TYR A 1 192 ? 1.282 -19.094 -0.095 1.00 73.88 192 TYR A CA 1
ATOM 1547 C C . TYR A 1 192 ? 0.896 -19.627 1.295 1.00 73.88 192 TYR A C 1
ATOM 1549 O O . TYR A 1 192 ? 0.718 -18.830 2.215 1.00 73.88 192 TYR A O 1
ATOM 1557 N N . ARG A 1 193 ? 0.775 -20.950 1.484 1.00 79.81 193 ARG A N 1
ATOM 1558 C CA . ARG A 1 193 ? 0.373 -21.550 2.776 1.00 79.81 193 ARG A CA 1
ATOM 1559 C C . ARG A 1 193 ? 1.425 -21.405 3.876 1.00 79.81 193 ARG A C 1
ATOM 1561 O O . ARG A 1 193 ? 1.079 -21.400 5.055 1.00 79.81 193 ARG A O 1
ATOM 1568 N N . HIS A 1 194 ? 2.697 -21.272 3.501 1.00 77.81 194 HIS A N 1
ATOM 1569 C CA . HIS A 1 194 ? 3.828 -21.261 4.433 1.00 77.81 194 HIS A CA 1
ATOM 1570 C C . HIS A 1 194 ? 4.678 -19.990 4.282 1.00 77.81 194 HIS A C 1
ATOM 1572 O O . HIS A 1 194 ? 5.831 -20.063 3.853 1.00 77.81 194 HIS A O 1
ATOM 1578 N N . PRO A 1 195 ? 4.135 -18.801 4.607 1.00 75.06 195 PRO A N 1
ATOM 1579 C CA . PRO A 1 195 ? 4.929 -17.581 4.595 1.00 75.06 195 PRO A CA 1
ATOM 1580 C C . PRO A 1 195 ? 6.048 -17.666 5.644 1.00 75.06 195 PRO A C 1
ATOM 1582 O O . PRO A 1 195 ? 5.829 -18.146 6.757 1.00 75.06 195 PRO A O 1
ATOM 1585 N N . LYS A 1 196 ? 7.232 -17.137 5.305 1.00 70.12 196 LYS A N 1
ATOM 1586 C CA . LYS A 1 196 ? 8.476 -17.210 6.103 1.00 70.12 196 LYS A C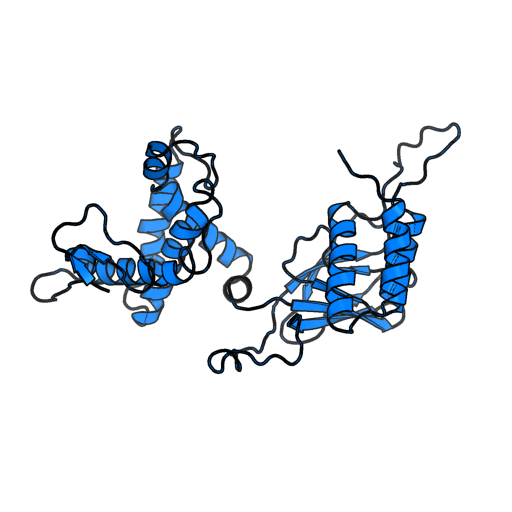A 1
ATOM 1587 C C . LYS A 1 196 ? 8.310 -16.876 7.595 1.00 70.12 196 LYS A C 1
ATOM 1589 O O . LYS A 1 196 ? 9.007 -17.449 8.423 1.00 70.12 196 LYS A O 1
ATOM 1594 N N . TYR A 1 197 ? 7.404 -15.962 7.941 1.00 65.75 197 TYR A N 1
ATOM 1595 C CA . TYR A 1 197 ? 7.207 -15.474 9.314 1.00 65.75 197 TYR A CA 1
ATOM 1596 C C . TYR A 1 197 ? 5.852 -15.859 9.925 1.00 65.75 197 TYR A C 1
ATOM 1598 O O . TYR A 1 197 ? 5.475 -15.344 10.980 1.00 65.75 197 TYR A O 1
ATOM 1606 N N . GLY A 1 198 ? 5.093 -16.739 9.263 1.00 74.62 198 GLY A N 1
ATOM 1607 C CA . GLY A 1 198 ? 3.663 -16.869 9.526 1.00 74.62 198 GLY A CA 1
ATOM 1608 C C . GLY A 1 198 ? 2.925 -15.571 9.175 1.00 74.62 198 GLY A C 1
ATOM 1609 O O . GLY A 1 198 ? 3.531 -14.526 8.947 1.00 74.62 198 GLY A O 1
ATOM 1610 N N . PHE A 1 199 ? 1.599 -15.609 9.108 1.00 84.38 199 PHE A N 1
ATOM 1611 C CA . PHE A 1 199 ? 0.796 -14.395 8.949 1.00 84.38 199 PHE A CA 1
ATOM 161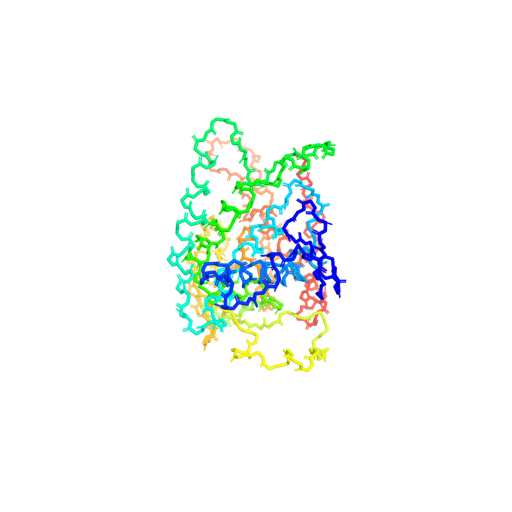2 C C . PHE A 1 199 ? 0.822 -13.568 10.248 1.00 84.38 199 PHE A C 1
ATOM 1614 O O . PHE A 1 199 ? -0.115 -13.617 11.044 1.00 84.38 199 PHE A O 1
ATOM 1621 N N . LYS A 1 200 ? 1.950 -12.893 10.499 1.00 86.75 200 LYS A N 1
ATOM 1622 C CA . LYS A 1 200 ? 2.238 -12.067 11.676 1.00 86.75 200 LYS A CA 1
ATOM 1623 C C . LYS A 1 200 ? 2.927 -10.765 11.263 1.00 86.75 200 LYS A C 1
ATOM 1625 O O . LYS A 1 200 ? 3.847 -10.747 10.442 1.00 86.75 200 LYS A O 1
ATOM 1630 N N . TRP A 1 201 ? 2.529 -9.674 11.898 1.00 85.31 201 TRP A N 1
ATOM 1631 C CA . TRP A 1 201 ? 2.903 -8.302 11.572 1.00 85.31 201 TRP A CA 1
ATOM 1632 C C . TRP A 1 201 ? 3.600 -7.613 12.748 1.00 85.31 201 TRP A C 1
ATOM 1634 O O . TRP A 1 201 ? 3.405 -8.021 13.886 1.00 85.31 201 TRP A O 1
ATOM 1644 N N . ASP A 1 202 ? 4.435 -6.603 12.497 1.00 87.19 202 ASP A N 1
ATOM 1645 C CA . ASP A 1 202 ? 4.721 -5.624 13.553 1.00 87.19 202 ASP A CA 1
ATOM 1646 C C . ASP A 1 202 ? 3.768 -4.466 13.302 1.00 87.19 202 ASP A C 1
ATOM 1648 O O . ASP A 1 202 ? 3.736 -3.896 12.213 1.00 87.19 202 ASP A O 1
ATOM 1652 N N . ILE A 1 203 ? 2.889 -4.227 14.266 1.00 88.50 203 ILE A N 1
ATOM 1653 C CA . ILE A 1 203 ? 1.708 -3.397 14.078 1.00 88.50 203 ILE A CA 1
ATOM 1654 C C . ILE A 1 203 ? 1.916 -2.117 14.885 1.00 88.50 203 ILE A C 1
ATOM 1656 O O . ILE A 1 203 ? 1.979 -2.203 16.119 1.00 88.50 203 ILE A O 1
ATOM 1660 N N . PRO A 1 204 ? 1.994 -0.938 14.237 1.00 91.88 204 PRO A N 1
ATOM 1661 C CA . PRO A 1 204 ? 1.833 0.314 14.953 1.00 91.88 204 PRO A CA 1
ATOM 1662 C C . PRO A 1 204 ? 0.394 0.362 15.483 1.00 91.88 204 PRO A C 1
ATOM 1664 O O . PRO A 1 204 ? -0.585 0.336 14.735 1.00 91.88 204 PRO A O 1
ATOM 1667 N N . LEU A 1 205 ? 0.270 0.341 16.804 1.00 92.88 205 LEU A N 1
ATOM 1668 C CA . LEU A 1 205 ? -0.988 0.272 17.527 1.00 92.88 205 LEU A CA 1
ATOM 1669 C C . LEU A 1 205 ? -1.313 1.656 18.087 1.00 92.88 205 LEU A C 1
ATOM 1671 O O . LEU A 1 205 ? -0.620 2.141 18.980 1.00 92.88 205 LEU A O 1
ATOM 1675 N N . TRP A 1 206 ? -2.381 2.268 17.582 1.00 93.94 206 TRP A N 1
ATOM 1676 C CA . TRP A 1 206 ? -2.957 3.484 18.151 1.00 93.94 206 TRP A CA 1
ATOM 1677 C C . TRP A 1 206 ? -4.066 3.088 19.108 1.00 93.94 206 TRP A C 1
ATOM 1679 O O . TRP A 1 206 ? -4.905 2.269 18.743 1.00 93.94 206 TRP A O 1
ATOM 1689 N N . TYR A 1 207 ? -4.083 3.618 20.325 1.00 94.12 207 TYR A N 1
ATOM 1690 C CA . TYR A 1 207 ? -5.110 3.268 21.297 1.00 94.12 207 TYR A CA 1
ATOM 1691 C C . TYR A 1 207 ? -5.553 4.462 22.135 1.00 94.12 207 TYR A C 1
ATOM 1693 O O . TYR A 1 207 ? -4.777 5.373 22.423 1.00 94.12 207 TYR A O 1
ATOM 1701 N N . GLN A 1 208 ? -6.821 4.424 22.528 1.00 92.44 208 GLN A N 1
ATOM 1702 C CA . GLN A 1 208 ? -7.484 5.426 23.346 1.00 92.44 208 GLN A CA 1
ATOM 1703 C C . GLN A 1 208 ? -8.076 4.755 24.593 1.00 92.44 208 GLN A C 1
ATOM 1705 O O . GLN A 1 208 ? -8.715 3.705 24.497 1.00 92.44 208 GLN A O 1
ATOM 1710 N N . GLU A 1 209 ? -7.861 5.355 25.765 1.00 90.50 209 GLU A N 1
ATOM 1711 C CA . GLU A 1 209 ? -8.407 4.896 27.051 1.00 90.50 209 GLU A CA 1
ATOM 1712 C C . GLU A 1 209 ? -9.637 5.734 27.430 1.00 90.50 209 GLU A C 1
ATOM 1714 O O . GLU A 1 209 ? -9.516 6.924 27.731 1.00 90.50 209 GLU A O 1
ATOM 1719 N N . GLY A 1 210 ? -10.818 5.116 27.457 1.00 84.06 210 GLY A N 1
ATOM 1720 C CA . GLY A 1 210 ? -12.072 5.766 27.836 1.00 84.06 210 GLY A CA 1
ATOM 1721 C C . GLY A 1 210 ? -12.343 7.041 27.039 1.00 84.06 210 GLY A C 1
ATOM 1722 O O . GLY A 1 210 ? -12.301 7.043 25.810 1.00 84.06 210 GLY A O 1
ATOM 1723 N N . GLU A 1 211 ? -12.654 8.127 27.743 1.00 78.00 211 GLU A N 1
ATOM 1724 C CA . GLU A 1 211 ? -12.956 9.450 27.170 1.00 78.00 211 GLU A CA 1
ATOM 1725 C C . GLU A 1 211 ? -11.714 10.327 26.974 1.00 78.00 211 GLU A C 1
ATOM 1727 O O . GLU A 1 211 ? -11.828 11.499 26.608 1.00 78.00 211 GLU A O 1
ATOM 1732 N N . ASN A 1 212 ? -10.513 9.800 27.236 1.00 78.81 212 ASN A N 1
ATOM 1733 C CA . ASN A 1 212 ? -9.301 10.570 27.012 1.00 78.81 212 ASN A CA 1
ATOM 1734 C C . ASN A 1 212 ? -9.145 10.844 25.511 1.00 78.81 212 ASN A C 1
ATOM 1736 O O . ASN A 1 212 ? -9.095 9.909 24.722 1.00 78.81 212 ASN A O 1
ATOM 1740 N N . LYS A 1 213 ? -9.033 12.116 25.121 1.00 74.94 213 LYS A N 1
ATOM 1741 C CA . LYS A 1 213 ? -8.812 12.515 23.721 1.00 74.94 213 LYS A CA 1
ATOM 1742 C C . LYS A 1 213 ? -7.423 12.162 23.203 1.00 74.94 213 LYS A C 1
ATOM 1744 O O . LYS A 1 213 ? -7.194 12.186 21.998 1.00 74.94 213 LYS A O 1
ATOM 1749 N N . GLU A 1 214 ? -6.479 11.922 24.102 1.00 86.81 214 GLU A N 1
ATOM 1750 C CA . GLU A 1 214 ? -5.124 11.565 23.725 1.00 86.81 214 GLU A CA 1
ATOM 1751 C C . GLU A 1 214 ? -5.099 10.149 23.138 1.00 86.81 214 GLU A C 1
ATOM 1753 O O . GLU A 1 214 ? -5.291 9.154 23.843 1.00 86.81 214 GLU A O 1
ATOM 1758 N N . VAL A 1 215 ? -4.831 10.071 21.835 1.00 90.19 215 VAL A N 1
ATOM 1759 C CA . VAL A 1 215 ? -4.520 8.816 21.155 1.00 90.19 215 VAL A CA 1
ATOM 1760 C C . VAL A 1 215 ? -3.043 8.514 21.368 1.00 90.19 215 VAL A C 1
ATOM 1762 O O . VAL A 1 215 ? -2.169 9.238 20.892 1.00 90.19 215 VAL A O 1
ATOM 1765 N N . LYS A 1 216 ? -2.761 7.425 22.078 1.00 92.75 216 LYS A N 1
ATOM 1766 C CA . LYS A 1 216 ? -1.401 6.947 22.337 1.00 92.75 216 LYS A CA 1
ATOM 1767 C C . LYS A 1 216 ? -0.967 5.982 21.239 1.00 92.75 216 LYS A C 1
ATOM 1769 O O . LYS A 1 216 ? -1.799 5.289 20.656 1.00 92.75 216 LYS A O 1
ATOM 1774 N N . GLN A 1 217 ? 0.338 5.900 20.985 1.00 93.50 217 GLN A N 1
ATOM 1775 C CA . GLN A 1 217 ? 0.919 4.980 20.005 1.00 93.50 217 GLN A CA 1
ATOM 1776 C C . GLN A 1 217 ? 1.934 4.046 20.669 1.00 93.50 217 GLN A C 1
ATOM 1778 O O . GLN A 1 217 ? 2.703 4.448 21.540 1.00 93.50 217 GLN A O 1
ATOM 1783 N N . THR A 1 218 ? 1.913 2.777 20.270 1.00 94.62 218 THR A N 1
ATOM 1784 C CA . THR A 1 218 ? 2.878 1.753 20.687 1.00 94.62 218 THR A CA 1
ATOM 1785 C C . THR A 1 218 ? 2.996 0.661 19.619 1.00 94.62 218 THR A C 1
ATOM 1787 O O . THR A 1 218 ? 2.352 0.739 18.575 1.00 94.62 218 THR A O 1
ATOM 1790 N N . TRP A 1 219 ? 3.809 -0.369 19.850 1.00 93.25 219 TRP A N 1
ATOM 1791 C CA . TRP A 1 219 ? 4.066 -1.436 18.884 1.00 93.25 219 TRP A CA 1
ATOM 1792 C C . TRP A 1 219 ? 3.652 -2.809 19.414 1.00 93.25 219 TRP A C 1
ATOM 1794 O O . TRP A 1 219 ? 4.126 -3.260 20.455 1.00 93.25 219 TRP A O 1
ATOM 1804 N N . LEU A 1 220 ? 2.811 -3.511 18.650 1.00 94.38 220 LEU A N 1
ATOM 1805 C CA . LEU A 1 220 ? 2.578 -4.944 18.818 1.00 94.38 220 LEU A CA 1
ATOM 1806 C C . LEU A 1 220 ? 3.522 -5.704 17.885 1.00 94.38 220 LEU A C 1
ATOM 1808 O O . LEU A 1 220 ? 3.349 -5.686 16.668 1.00 94.38 220 LEU A O 1
ATOM 1812 N N . THR A 1 221 ? 4.527 -6.366 18.455 1.00 91.12 221 THR A N 1
ATOM 1813 C CA . THR A 1 221 ? 5.539 -7.087 17.670 1.00 91.12 221 THR A CA 1
ATOM 1814 C C . THR A 1 221 ? 5.052 -8.465 17.220 1.00 91.12 221 THR A C 1
ATOM 1816 O O . THR A 1 221 ? 4.165 -9.074 17.824 1.00 91.12 221 THR A O 1
ATOM 1819 N N . ARG A 1 222 ? 5.678 -9.012 16.175 1.00 86.44 222 ARG A N 1
ATOM 1820 C CA . ARG A 1 222 ? 5.384 -10.361 15.656 1.00 86.44 222 ARG A CA 1
ATOM 1821 C C . ARG A 1 222 ? 5.746 -11.495 16.628 1.00 86.44 222 ARG A C 1
ATOM 1823 O O . ARG A 1 222 ? 5.279 -12.624 16.466 1.00 86.44 222 ARG A O 1
ATOM 1830 N N . ASN A 1 223 ? 6.594 -11.208 17.617 1.00 87.50 223 ASN A N 1
ATOM 1831 C CA . ASN A 1 223 ? 7.199 -12.211 18.494 1.00 87.50 223 ASN A CA 1
ATOM 1832 C C . ASN A 1 223 ? 6.292 -12.632 19.657 1.00 87.50 223 ASN A C 1
ATOM 1834 O O . ASN A 1 223 ? 6.543 -13.664 20.276 1.00 87.50 223 ASN A O 1
ATOM 1838 N N . GLY A 1 224 ? 5.226 -11.887 19.950 1.00 90.75 224 GLY A N 1
ATOM 1839 C CA . GLY A 1 224 ? 4.344 -12.219 21.061 1.00 90.75 224 GLY A CA 1
ATOM 1840 C C . GLY A 1 224 ? 3.256 -11.179 21.313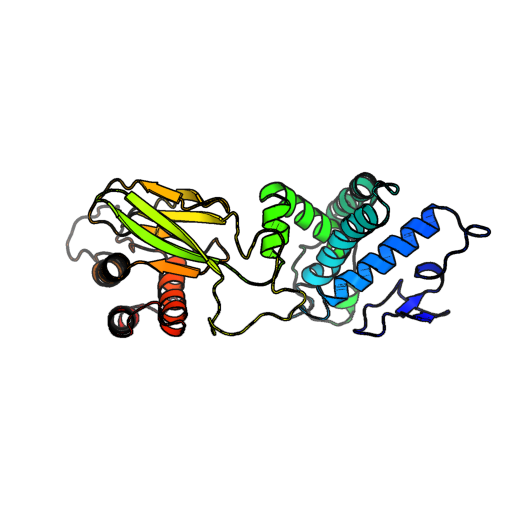 1.00 90.75 224 GLY A C 1
ATOM 1841 O O . GLY A 1 224 ? 3.159 -10.192 20.585 1.00 90.75 224 GLY A O 1
ATOM 1842 N N . PRO A 1 225 ? 2.411 -11.411 22.330 1.00 96.75 225 PRO A N 1
ATOM 1843 C CA . PRO A 1 225 ? 1.404 -10.443 22.732 1.00 96.75 225 PRO A CA 1
ATOM 1844 C C . PRO A 1 225 ? 2.047 -9.196 23.354 1.00 96.75 225 PRO A C 1
ATOM 1846 O O . PRO A 1 225 ? 3.092 -9.273 24.000 1.00 96.75 225 PRO A O 1
ATOM 1849 N N . LEU A 1 226 ? 1.374 -8.062 23.201 1.00 97.12 226 LEU A N 1
ATOM 1850 C CA . LEU A 1 226 ? 1.655 -6.821 23.915 1.00 97.12 226 LEU A CA 1
ATOM 1851 C C . LEU A 1 226 ? 0.778 -6.756 25.170 1.00 97.12 226 LEU A C 1
ATOM 1853 O O . LEU A 1 226 ? -0.394 -7.117 25.119 1.00 97.12 226 LEU A O 1
ATOM 1857 N N . TYR A 1 227 ? 1.315 -6.262 26.282 1.00 96.50 227 TYR A N 1
ATOM 1858 C CA . TYR A 1 227 ? 0.542 -6.017 27.499 1.00 96.50 227 TYR A CA 1
ATOM 1859 C C . TYR A 1 227 ? 0.381 -4.509 27.703 1.00 96.50 227 TYR A C 1
ATOM 1861 O O . TYR A 1 227 ? 1.338 -3.814 28.035 1.00 96.50 227 TYR A O 1
ATOM 1869 N N . LEU A 1 228 ? -0.828 -3.999 27.460 1.00 94.06 228 LEU A N 1
ATOM 1870 C CA . LEU A 1 228 ? -1.167 -2.591 27.655 1.00 94.06 228 LEU A CA 1
ATOM 1871 C C . LEU A 1 228 ? -1.564 -2.350 29.108 1.00 94.06 228 LEU A C 1
ATOM 1873 O O . LEU A 1 228 ? -2.487 -2.989 29.614 1.00 94.06 228 LEU A O 1
ATOM 1877 N N . HIS A 1 229 ? -0.894 -1.404 29.758 1.00 92.69 229 HIS A N 1
ATOM 1878 C CA . HIS A 1 229 ? -1.222 -0.961 31.109 1.00 92.69 229 HIS A CA 1
ATOM 1879 C C . HIS A 1 229 ? -2.114 0.277 31.051 1.00 92.69 229 HIS A C 1
ATOM 1881 O O . HIS A 1 229 ? -1.761 1.257 30.398 1.00 92.69 229 HIS A O 1
ATOM 1887 N N . VAL A 1 230 ? -3.256 0.219 31.738 1.00 87.06 230 VAL A N 1
ATOM 1888 C CA . VAL A 1 230 ? -4.243 1.305 31.776 1.00 87.06 230 VAL A CA 1
ATOM 1889 C C . VAL A 1 230 ? -4.351 1.920 33.159 1.00 87.06 230 VAL A C 1
ATOM 1891 O O . VAL A 1 230 ? -4.138 1.258 34.181 1.00 87.06 230 VAL A O 1
ATOM 1894 N N . ASN A 1 231 ? -4.727 3.195 33.193 1.00 82.50 231 ASN A N 1
ATOM 1895 C CA . ASN A 1 231 ? -4.861 3.930 34.449 1.00 82.50 231 ASN A CA 1
ATOM 1896 C C . ASN A 1 231 ? -6.184 3.624 35.169 1.00 82.50 231 ASN A C 1
ATOM 1898 O O . ASN A 1 231 ? -6.211 3.550 36.400 1.00 82.50 231 ASN A O 1
ATOM 1902 N N . SER A 1 232 ? -7.264 3.419 34.408 1.00 81.31 232 SER A N 1
ATOM 1903 C CA . SER A 1 232 ? -8.609 3.138 34.923 1.00 81.31 232 SER A CA 1
ATOM 1904 C C . SER A 1 232 ? -8.982 1.668 34.736 1.00 81.31 232 SER A C 1
ATOM 1906 O O . SER A 1 232 ? -8.763 1.093 33.671 1.00 81.31 232 SER A O 1
ATOM 1908 N N . THR A 1 233 ? -9.569 1.059 35.767 1.00 79.81 233 THR A N 1
ATOM 1909 C CA . THR A 1 233 ? -10.075 -0.321 35.711 1.00 79.81 233 THR A CA 1
ATOM 1910 C C . THR A 1 233 ? -11.360 -0.426 34.898 1.00 79.81 233 THR A C 1
ATOM 1912 O O . THR A 1 233 ? -11.602 -1.460 34.274 1.00 79.81 233 THR A O 1
ATOM 1915 N N . ASP A 1 234 ? -12.163 0.636 34.864 1.00 81.75 234 ASP A N 1
ATOM 1916 C CA . ASP A 1 234 ? -13.531 0.591 34.335 1.00 81.75 234 ASP A CA 1
ATOM 1917 C C . ASP A 1 234 ? -13.655 1.194 32.936 1.00 81.75 234 ASP A C 1
ATOM 1919 O O . ASP A 1 234 ? -14.612 0.893 32.224 1.00 81.75 234 ASP A O 1
ATOM 1923 N N . ALA A 1 235 ? -12.673 1.994 32.515 1.00 83.94 235 ALA A N 1
ATOM 1924 C CA . ALA A 1 235 ? -12.655 2.577 31.181 1.00 83.94 235 ALA A CA 1
ATOM 1925 C C . ALA A 1 235 ? -12.391 1.503 30.105 1.00 83.94 235 ALA A C 1
ATOM 1927 O O . ALA A 1 235 ? -11.482 0.680 30.276 1.00 83.94 235 ALA A O 1
ATOM 1928 N N . PRO A 1 236 ? -13.135 1.504 28.983 1.00 90.69 236 PRO A N 1
ATOM 1929 C CA . PRO A 1 236 ? -12.785 0.677 27.837 1.00 90.69 236 PRO A CA 1
ATOM 1930 C C . PRO A 1 236 ? -11.494 1.171 27.181 1.00 90.69 236 PRO A C 1
ATOM 1932 O O . PRO A 1 236 ? -11.113 2.338 27.290 1.00 90.69 236 PRO A O 1
ATOM 1935 N N . VAL A 1 237 ? -10.840 0.277 26.446 1.00 93.12 237 VAL A N 1
ATOM 1936 C CA . VAL A 1 237 ? -9.708 0.613 25.581 1.00 93.12 237 VAL A CA 1
ATOM 1937 C C . VAL A 1 237 ? -10.124 0.369 24.149 1.00 93.12 237 VAL A C 1
ATOM 1939 O O . VAL A 1 237 ? -10.496 -0.748 23.802 1.00 93.12 237 VAL A O 1
ATOM 1942 N N . VAL A 1 238 ? -10.007 1.390 23.308 1.00 94.00 238 VAL A N 1
ATOM 1943 C CA . VAL A 1 238 ? -10.221 1.263 21.868 1.00 94.00 238 VAL A CA 1
ATOM 1944 C C . VAL A 1 238 ? -8.872 1.321 21.173 1.00 94.00 238 VAL A C 1
ATOM 1946 O O . VAL A 1 238 ? -8.225 2.362 21.138 1.00 94.00 238 VAL A O 1
ATOM 1949 N N . VAL A 1 239 ? -8.426 0.186 20.638 1.00 94.62 239 VAL A N 1
ATOM 1950 C CA . VAL A 1 239 ? -7.331 0.134 19.659 1.00 94.62 239 VAL A CA 1
ATOM 1951 C C . VAL A 1 239 ? -7.793 0.581 18.266 1.00 94.62 239 VAL A C 1
ATOM 1953 O O . VAL A 1 239 ? -8.983 0.575 17.979 1.00 94.62 239 VAL A O 1
ATOM 1956 N N . ASN A 1 240 ? -6.841 0.951 17.413 1.00 92.25 240 ASN A N 1
ATOM 1957 C CA . ASN A 1 240 ? -7.034 1.588 16.109 1.00 92.25 240 ASN A CA 1
ATOM 1958 C C . ASN A 1 240 ? -7.861 2.887 16.139 1.00 92.25 240 ASN A C 1
ATOM 1960 O O . ASN A 1 240 ? -8.623 3.165 15.208 1.00 92.25 240 ASN A O 1
ATOM 1964 N N . ALA A 1 241 ? -7.714 3.689 17.199 1.00 89.62 241 ALA A N 1
ATOM 1965 C CA . ALA A 1 241 ? -8.320 5.019 17.256 1.00 89.62 241 ALA A CA 1
ATOM 1966 C C . ALA A 1 241 ? -7.928 5.847 16.013 1.00 89.62 241 ALA A C 1
ATOM 1968 O O . ALA A 1 241 ? -6.812 5.722 15.504 1.00 89.62 241 ALA A O 1
ATOM 1969 N N . GLU A 1 242 ? -8.874 6.631 15.489 1.00 85.94 242 GLU A N 1
ATOM 1970 C CA . GLU A 1 242 ? -8.789 7.374 14.215 1.00 85.94 242 GLU A CA 1
ATOM 1971 C C . GLU A 1 242 ? -8.614 6.529 12.938 1.00 85.94 242 GLU A C 1
ATOM 1973 O O . GLU A 1 242 ? -8.520 7.088 11.842 1.00 85.94 242 GLU A O 1
ATOM 1978 N N . ARG A 1 243 ? -8.628 5.190 13.044 1.00 84.06 243 ARG A N 1
ATOM 1979 C CA . ARG A 1 243 ? -8.465 4.251 11.921 1.00 84.06 243 ARG A CA 1
ATOM 1980 C C . ARG A 1 243 ? -7.142 4.439 11.163 1.00 84.06 243 ARG A C 1
ATOM 1982 O O . ARG A 1 243 ? -7.086 4.275 9.948 1.00 84.06 243 ARG A O 1
ATOM 1989 N N . HIS A 1 244 ? -6.065 4.772 11.873 1.00 80.56 244 HIS A N 1
ATOM 1990 C CA . HIS A 1 244 ? -4.736 4.941 11.273 1.00 80.56 244 HIS A CA 1
ATOM 1991 C C . HIS A 1 244 ? -4.132 3.633 10.741 1.00 80.56 244 HIS A C 1
ATOM 1993 O O . HIS A 1 244 ? -3.362 3.647 9.783 1.00 80.56 244 HIS A O 1
ATOM 1999 N N . GLY A 1 245 ? -4.452 2.501 11.366 1.00 80.88 245 GLY A N 1
ATOM 2000 C CA . GLY A 1 245 ? -3.851 1.212 11.062 1.00 80.88 245 GLY A CA 1
ATOM 2001 C C . GLY A 1 245 ? -4.666 0.344 10.108 1.00 80.88 245 GLY A C 1
ATOM 2002 O O . GLY A 1 245 ? -5.891 0.252 10.211 1.00 80.88 245 GLY A O 1
ATOM 2003 N N . PHE A 1 246 ? -3.966 -0.381 9.231 1.00 85.31 246 PHE A N 1
ATOM 2004 C CA . PHE A 1 246 ? -4.550 -1.383 8.336 1.00 85.31 246 PHE A CA 1
ATOM 2005 C C . PHE A 1 246 ? -4.725 -2.739 9.040 1.00 85.31 246 PHE A C 1
ATOM 2007 O O . PHE A 1 246 ? -4.041 -3.722 8.757 1.00 85.31 246 PHE A O 1
ATOM 2014 N N . TYR A 1 247 ? -5.620 -2.770 10.022 1.00 90.56 247 TYR A N 1
ATOM 2015 C CA . TYR A 1 247 ? -6.012 -3.971 10.755 1.00 90.56 247 TYR A CA 1
ATOM 2016 C C . TYR A 1 247 ? -7.432 -3.827 11.299 1.00 90.56 247 TYR A C 1
ATOM 2018 O O . TYR A 1 247 ? -7.924 -2.717 11.512 1.00 90.56 247 TYR A O 1
ATOM 2026 N N . ARG A 1 248 ? -8.089 -4.966 11.530 1.00 94.06 248 ARG A N 1
ATOM 2027 C CA . ARG A 1 248 ? -9.375 -5.023 12.238 1.00 94.06 248 ARG A CA 1
ATOM 2028 C C . ARG A 1 248 ? -9.124 -5.137 13.738 1.00 94.06 248 ARG A C 1
ATOM 2030 O O . ARG A 1 248 ? -8.147 -5.770 14.143 1.00 94.06 248 ARG A O 1
ATOM 2037 N N . GLN A 1 249 ? -10.012 -4.583 14.551 1.00 95.56 249 GLN A N 1
ATOM 2038 C CA . GLN A 1 249 ? -9.992 -4.722 16.006 1.00 95.56 249 GLN A CA 1
ATOM 2039 C C . GLN A 1 249 ? -11.044 -5.722 16.501 1.00 95.56 249 GLN A C 1
ATOM 2041 O O . GLN A 1 249 ? -12.138 -5.821 15.951 1.00 95.56 249 GLN A O 1
ATOM 2046 N N . ASN A 1 250 ? -10.710 -6.456 17.556 1.00 97.56 250 ASN A N 1
ATOM 2047 C CA . ASN A 1 250 ? -11.620 -7.301 18.314 1.00 97.56 250 ASN A CA 1
ATOM 2048 C C . ASN A 1 250 ? -11.355 -7.136 19.812 1.00 97.56 250 ASN A C 1
ATOM 2050 O O . ASN A 1 250 ? -10.216 -6.907 20.222 1.00 97.56 250 ASN A O 1
ATOM 2054 N N . TYR A 1 251 ? -12.395 -7.317 20.613 1.00 97.31 251 TYR A N 1
ATOM 2055 C CA . TYR A 1 251 ? -12.348 -7.285 22.067 1.00 97.31 251 TYR A CA 1
ATOM 2056 C C . TYR A 1 251 ? -13.000 -8.547 22.635 1.00 97.31 251 TYR A C 1
ATOM 2058 O O . TYR A 1 251 ? -13.759 -9.232 21.947 1.00 97.31 251 TYR A O 1
ATOM 2066 N N . ASP A 1 252 ? -12.720 -8.859 23.895 1.00 94.81 252 ASP A N 1
ATOM 2067 C CA . ASP A 1 252 ? -13.555 -9.797 24.643 1.00 94.81 252 ASP A CA 1
ATOM 2068 C C . ASP A 1 252 ? -14.975 -9.230 24.871 1.00 94.81 252 ASP A C 1
ATOM 2070 O O . ASP A 1 252 ? -15.267 -8.059 24.605 1.00 94.81 252 ASP A O 1
ATOM 2074 N N . ALA A 1 253 ? -15.896 -10.078 25.340 1.00 94.00 253 ALA A N 1
ATOM 2075 C CA . ALA A 1 253 ? -17.298 -9.694 25.517 1.00 94.00 253 ALA A CA 1
ATOM 2076 C C . ALA A 1 253 ? -17.480 -8.513 26.495 1.00 94.00 253 ALA A C 1
ATOM 2078 O O . ALA A 1 253 ? -18.339 -7.661 26.268 1.00 94.00 253 ALA A O 1
ATOM 2079 N N . ASP A 1 254 ? -16.669 -8.434 27.558 1.00 93.31 254 ASP A N 1
ATOM 2080 C CA . ASP A 1 254 ? -16.682 -7.313 28.515 1.00 93.31 254 ASP A CA 1
ATOM 2081 C C . ASP A 1 254 ? -16.200 -6.012 27.857 1.00 93.31 254 ASP A C 1
ATOM 2083 O O . ASP A 1 254 ? -16.839 -4.967 27.997 1.00 93.31 254 ASP A O 1
ATOM 2087 N N . GLY A 1 255 ? -15.114 -6.078 27.083 1.00 94.44 255 GLY A N 1
ATOM 2088 C CA . GLY A 1 255 ? -14.573 -4.956 26.328 1.00 94.44 255 GLY A CA 1
ATOM 2089 C C . GLY A 1 255 ? -15.583 -4.392 25.335 1.00 94.44 255 GLY A C 1
ATOM 2090 O O . GLY A 1 255 ? -15.841 -3.187 25.354 1.00 94.44 255 GLY A O 1
ATOM 2091 N N . TRP A 1 256 ? -16.223 -5.251 24.534 1.00 96.19 256 TRP A N 1
ATOM 2092 C CA . TRP A 1 256 ? -17.283 -4.823 23.616 1.00 96.19 256 TRP A CA 1
ATOM 2093 C C . TRP A 1 256 ? -18.444 -4.146 24.348 1.00 96.19 256 TRP A C 1
ATOM 2095 O O . TRP A 1 256 ? -18.840 -3.046 23.966 1.00 96.19 256 TRP A O 1
ATOM 2105 N N . ARG A 1 257 ? -18.954 -4.741 25.434 1.00 94.56 257 ARG A N 1
ATOM 2106 C CA . ARG A 1 257 ? -20.058 -4.159 26.219 1.00 94.56 257 ARG A CA 1
ATOM 2107 C C . ARG A 1 257 ? -19.695 -2.794 26.806 1.00 94.56 257 ARG A C 1
ATOM 2109 O O . ARG A 1 257 ? -20.525 -1.890 26.795 1.00 94.56 257 ARG A O 1
ATOM 2116 N N . LYS A 1 258 ? -18.457 -2.603 27.274 1.00 92.38 258 LYS A N 1
ATOM 2117 C CA . LYS A 1 258 ? -17.987 -1.303 27.785 1.00 92.38 258 LYS A CA 1
ATOM 2118 C C . LYS A 1 258 ? -17.861 -0.248 26.694 1.00 92.38 258 LYS A C 1
ATOM 2120 O O . LYS A 1 258 ? -18.245 0.896 26.923 1.00 92.38 258 LYS A O 1
ATOM 2125 N N . ILE A 1 259 ? -17.371 -0.628 25.515 1.00 93.50 259 ILE A N 1
ATOM 2126 C CA . ILE A 1 259 ? -17.315 0.267 24.353 1.00 93.50 259 ILE A CA 1
ATOM 2127 C C . ILE A 1 259 ? -18.734 0.678 23.939 1.00 93.50 259 ILE A C 1
ATOM 2129 O O . ILE A 1 259 ? -18.996 1.865 23.770 1.00 93.50 259 ILE A O 1
ATOM 2133 N N . ILE A 1 260 ? -19.664 -0.278 23.838 1.00 92.38 260 ILE A N 1
ATOM 2134 C CA . ILE A 1 260 ? -21.071 -0.019 23.489 1.00 92.38 260 ILE A CA 1
ATOM 2135 C C . ILE A 1 260 ? -21.730 0.894 24.521 1.00 92.38 260 ILE A C 1
ATOM 2137 O O . ILE A 1 260 ? -22.387 1.864 24.150 1.00 92.38 260 ILE A O 1
ATOM 2141 N N . LYS A 1 261 ? -21.510 0.634 25.814 1.00 90.50 261 LYS A N 1
ATOM 2142 C CA . LYS A 1 261 ? -21.999 1.496 26.892 1.00 90.50 261 LYS A CA 1
ATOM 2143 C C . LYS A 1 261 ? -21.492 2.932 26.729 1.00 90.50 261 LYS A C 1
ATOM 2145 O O . LYS A 1 261 ? -22.293 3.859 26.775 1.00 90.50 261 LYS A O 1
ATOM 2150 N N . GLN A 1 262 ? -20.196 3.119 26.475 1.00 88.06 262 GLN A N 1
ATOM 2151 C CA . GLN A 1 262 ? -19.627 4.454 26.279 1.00 88.06 262 GLN A CA 1
ATOM 2152 C C . GLN A 1 262 ? -20.174 5.151 25.023 1.00 88.06 262 GLN A C 1
ATOM 2154 O O . GLN A 1 262 ? -20.409 6.360 25.050 1.00 88.06 262 GLN A O 1
ATOM 2159 N N . LEU A 1 263 ? -20.413 4.402 23.940 1.00 87.75 263 LEU A N 1
ATOM 2160 C CA . LEU A 1 263 ? -21.064 4.926 22.739 1.00 87.75 263 LEU A CA 1
ATOM 2161 C C . LEU A 1 263 ? -22.493 5.390 23.030 1.00 87.75 263 LEU A C 1
ATOM 2163 O O . LEU A 1 263 ? -22.842 6.488 22.626 1.00 87.75 263 LEU A O 1
ATOM 2167 N N . LYS A 1 264 ? -23.289 4.613 23.772 1.00 85.81 264 LYS A N 1
ATOM 2168 C CA . LYS A 1 264 ? -24.664 4.986 24.149 1.00 85.81 264 LYS A CA 1
ATOM 2169 C C . LYS A 1 264 ? -24.726 6.180 25.109 1.00 85.81 264 LYS A C 1
ATOM 2171 O O . LYS A 1 264 ? -25.650 6.980 25.027 1.00 85.81 264 LYS A O 1
ATOM 2176 N N . GLU A 1 265 ? -23.774 6.296 26.035 1.00 81.31 265 GLU A N 1
ATOM 2177 C CA . GLU A 1 265 ? -23.806 7.331 27.077 1.00 81.31 265 GLU A CA 1
ATOM 2178 C C . GLU A 1 265 ? -23.270 8.694 26.602 1.00 81.31 265 GLU A C 1
ATOM 2180 O O . GLU A 1 265 ? -23.795 9.723 27.027 1.00 81.31 265 GLU A O 1
ATOM 2185 N N . ASN A 1 266 ? -22.239 8.731 25.741 1.00 68.50 266 ASN A N 1
ATOM 2186 C CA . ASN A 1 266 ? -21.468 9.956 25.463 1.00 68.50 266 ASN A CA 1
ATOM 2187 C C . ASN A 1 266 ? -21.097 10.180 23.974 1.00 68.50 266 ASN A C 1
ATOM 2189 O O . ASN A 1 266 ? -20.113 10.868 23.677 1.00 68.50 266 ASN A O 1
ATOM 2193 N N . HIS A 1 267 ? -21.872 9.674 23.003 1.00 63.50 267 HIS A N 1
ATOM 2194 C CA . HIS A 1 267 ? -21.638 9.969 21.573 1.00 63.50 267 HIS A CA 1
ATOM 2195 C C . HIS A 1 267 ? -22.059 11.371 21.134 1.00 63.50 267 HIS A C 1
ATOM 2197 O O . HIS A 1 267 ? -21.463 11.895 20.197 1.00 63.50 267 HIS A O 1
ATOM 2203 N N . LYS A 1 268 ? -23.045 11.998 21.792 1.00 55.34 268 LYS A N 1
ATOM 2204 C CA . LYS A 1 268 ? -23.546 13.343 21.424 1.00 55.34 268 LYS A CA 1
ATOM 2205 C C . LYS A 1 268 ? -22.880 14.502 22.169 1.00 55.34 268 LYS A C 1
ATOM 2207 O O . LYS A 1 268 ? -23.086 15.656 21.809 1.00 55.34 268 LYS A O 1
ATOM 2212 N N . GLY A 1 269 ? -22.061 14.211 23.182 1.00 53.28 269 GLY A N 1
ATOM 2213 C CA . GLY A 1 269 ? -21.657 15.207 24.175 1.00 53.28 269 GLY A CA 1
ATOM 2214 C C . GLY A 1 269 ? -22.859 15.643 25.028 1.00 53.28 269 GLY A C 1
ATOM 2215 O O . GLY A 1 269 ? -23.991 15.728 24.557 1.00 53.28 269 GLY A O 1
ATOM 2216 N N . LYS A 1 270 ? -22.658 15.900 26.322 1.00 47.81 270 LYS A N 1
ATOM 2217 C CA . LYS A 1 270 ? -23.753 16.393 27.171 1.00 47.81 270 LYS A CA 1
ATOM 2218 C C . LYS A 1 270 ? -24.155 17.802 26.721 1.00 47.81 270 LYS A C 1
ATOM 2220 O O . LYS A 1 270 ? -23.383 18.740 26.904 1.00 47.81 270 LYS A O 1
ATOM 2225 N N . SER A 1 271 ? -25.356 17.958 26.161 1.00 39.88 271 SER A N 1
ATOM 2226 C CA . SER A 1 271 ? -25.988 19.271 26.000 1.00 39.88 271 SER A CA 1
ATOM 2227 C C . SER A 1 271 ? -26.394 19.785 27.384 1.00 39.88 271 SER A C 1
ATOM 2229 O O . SER A 1 271 ? -27.267 19.210 28.037 1.00 39.88 271 SER A O 1
ATOM 2231 N N . MET A 1 272 ? -25.721 20.828 27.873 1.00 48.56 272 MET A N 1
ATOM 2232 C CA . MET A 1 272 ? -26.103 21.498 29.116 1.00 48.56 272 MET A CA 1
ATOM 2233 C C . MET A 1 272 ? -27.234 22.491 28.837 1.00 48.56 272 MET A C 1
ATOM 2235 O O . MET A 1 272 ? -27.007 23.617 28.402 1.00 48.56 272 MET A O 1
ATOM 2239 N N . ASN A 1 273 ? -28.466 22.083 29.144 1.00 41.53 273 ASN A N 1
ATOM 2240 C CA . ASN A 1 273 ? -29.563 23.022 29.347 1.00 41.53 273 ASN A CA 1
ATOM 2241 C C . ASN A 1 273 ? -29.359 23.737 30.690 1.00 41.53 273 ASN A C 1
ATOM 2243 O O . ASN A 1 273 ? -29.654 23.171 31.740 1.00 41.53 273 ASN A O 1
ATOM 2247 N N . GLY A 1 274 ? -28.884 24.983 30.650 1.00 41.78 274 GLY A N 1
ATOM 2248 C CA . GLY A 1 274 ? -28.962 25.900 31.790 1.00 41.78 274 GLY A CA 1
ATOM 2249 C C . GLY A 1 274 ? -27.650 26.588 32.150 1.00 41.78 274 GLY A C 1
ATOM 2250 O O . GLY A 1 274 ? -26.861 26.069 32.925 1.00 41.78 274 GLY A O 1
ATOM 2251 N N . PHE A 1 275 ? -27.479 27.801 31.625 1.00 44.41 275 PHE A N 1
ATOM 2252 C CA . PHE A 1 275 ? -26.886 28.945 32.327 1.00 44.41 275 PHE A CA 1
ATOM 2253 C C . PHE A 1 275 ? -25.594 28.694 33.140 1.00 44.41 275 PHE A C 1
ATOM 2255 O O . PHE A 1 275 ? -25.575 28.883 34.348 1.00 44.41 275 PHE A O 1
ATOM 2262 N N . LEU A 1 276 ? -24.489 28.354 32.473 1.00 36.16 276 LEU A N 1
ATOM 2263 C CA . LEU A 1 276 ? -23.167 28.946 32.732 1.00 36.16 276 LEU A CA 1
ATOM 2264 C C . LEU A 1 276 ? -22.217 28.550 31.591 1.00 36.16 276 LEU A C 1
ATOM 2266 O O . LEU A 1 276 ? -22.095 27.381 31.239 1.00 36.16 276 LEU A O 1
ATOM 2270 N N . PHE A 1 277 ? -21.568 29.545 30.995 1.00 43.56 277 PHE A N 1
ATOM 2271 C CA . PHE A 1 277 ? -20.612 29.399 29.899 1.00 43.56 277 PHE A CA 1
ATOM 2272 C C . PHE A 1 277 ? -19.292 28.820 30.447 1.00 43.56 277 PHE A C 1
ATOM 2274 O O . PHE A 1 277 ? -18.360 29.565 30.738 1.00 43.56 277 PHE A O 1
ATOM 2281 N N . ASP A 1 278 ? -19.215 27.501 30.641 1.00 36.50 278 ASP A N 1
ATOM 2282 C CA . ASP A 1 278 ? -17.930 26.811 30.801 1.00 36.50 278 ASP A CA 1
ATOM 2283 C C . ASP A 1 278 ? -17.475 26.303 29.424 1.00 36.50 278 ASP A C 1
ATOM 2285 O O . ASP A 1 278 ? -18.154 25.518 28.765 1.00 36.50 278 ASP A O 1
ATOM 2289 N N . ILE A 1 279 ? -16.322 26.783 28.957 1.00 39.53 279 ILE A N 1
ATOM 2290 C CA . ILE A 1 279 ? -15.757 26.552 27.610 1.00 39.53 279 ILE A CA 1
ATOM 2291 C C . ILE A 1 279 ? -15.221 25.104 27.470 1.00 39.53 279 ILE A C 1
ATOM 2293 O O . ILE A 1 279 ? -14.640 24.712 26.456 1.00 39.53 279 ILE A O 1
ATOM 2297 N N . ARG A 1 280 ? -15.446 24.244 28.471 1.00 40.88 280 ARG A N 1
ATOM 2298 C CA . ARG A 1 280 ? -15.172 22.804 28.407 1.00 40.88 280 ARG A CA 1
ATOM 2299 C C . ARG A 1 280 ? -16.313 22.089 27.688 1.00 40.88 280 ARG A C 1
ATOM 2301 O O . ARG A 1 280 ? -17.223 21.535 28.288 1.00 40.88 280 ARG A O 1
ATOM 2308 N N . ALA A 1 281 ? -16.215 22.167 26.367 1.00 41.81 281 ALA A N 1
ATOM 2309 C CA . ALA A 1 281 ? -17.091 21.602 25.359 1.00 41.81 281 ALA A CA 1
ATOM 2310 C C . ALA A 1 281 ? -17.783 20.274 25.736 1.00 41.81 281 ALA A C 1
ATOM 2312 O O . ALA A 1 281 ? -17.175 19.325 26.234 1.00 41.81 281 ALA A O 1
ATOM 2313 N N . SER A 1 282 ? -19.057 20.198 25.359 1.00 44.81 282 SER A N 1
ATOM 2314 C CA . SER A 1 282 ? -19.773 18.982 24.988 1.00 44.81 282 SER A CA 1
ATOM 2315 C C . SER A 1 282 ? -18.960 18.223 23.930 1.00 44.81 282 SER A C 1
ATOM 2317 O O . SER A 1 282 ? -19.040 18.530 22.741 1.00 44.81 282 SER A O 1
ATOM 2319 N N . VAL A 1 283 ? -18.103 17.289 24.343 1.00 51.88 283 VAL A N 1
ATOM 2320 C CA . VAL A 1 283 ? -17.241 16.556 23.407 1.00 51.88 283 VAL A CA 1
ATOM 2321 C C . VAL A 1 283 ? -17.637 15.092 23.380 1.00 51.88 283 VAL A C 1
ATOM 2323 O O . VAL A 1 283 ? -17.750 14.449 24.418 1.00 51.88 283 VAL A O 1
ATOM 2326 N N . GLN A 1 284 ? -17.840 14.588 22.167 1.00 62.19 284 GLN A N 1
ATOM 2327 C CA . GLN A 1 284 ? -18.043 13.176 21.872 1.00 62.19 284 GLN A CA 1
ATOM 2328 C C . GLN A 1 284 ? -16.845 12.356 22.377 1.00 62.19 284 GLN A C 1
ATOM 2330 O O . GLN A 1 284 ? -15.695 12.741 22.164 1.00 62.19 284 GLN A O 1
ATOM 2335 N N . ALA A 1 285 ? -17.118 11.220 23.020 1.00 70.94 285 ALA A N 1
ATOM 2336 C CA . ALA A 1 285 ? -16.101 10.327 23.584 1.00 70.94 285 ALA A CA 1
ATOM 2337 C C . ALA A 1 285 ? -15.088 9.786 22.551 1.00 70.94 285 ALA A C 1
ATOM 2339 O O . ALA A 1 285 ? -13.897 9.669 22.836 1.00 70.94 285 ALA A O 1
ATOM 2340 N N . TYR A 1 286 ? -15.565 9.465 21.349 1.00 85.25 286 TYR A N 1
ATOM 2341 C CA . TYR A 1 286 ? -14.770 8.960 20.228 1.00 85.25 286 TYR A CA 1
ATOM 2342 C C . TYR A 1 286 ? -15.048 9.807 18.992 1.00 85.25 286 TYR A C 1
ATOM 2344 O O . TYR A 1 286 ? -16.179 10.255 18.817 1.00 85.25 286 TYR A O 1
ATOM 2352 N N . SER A 1 287 ? -14.064 9.991 18.111 1.00 85.94 287 SER A N 1
ATOM 2353 C CA . SER A 1 287 ? -14.268 10.652 16.814 1.00 85.94 287 SER A CA 1
ATOM 2354 C C . SER A 1 287 ? -15.164 9.842 15.876 1.00 85.94 287 SER A C 1
ATOM 2356 O O . SER A 1 287 ? -15.300 8.627 16.024 1.00 85.94 287 SER A O 1
ATOM 2358 N N . SER A 1 288 ? -15.724 10.488 14.850 1.00 84.50 288 SER A N 1
ATOM 2359 C CA . SER A 1 288 ? -16.533 9.811 13.824 1.00 84.50 288 SER A CA 1
ATOM 2360 C C . SER A 1 288 ? -15.775 8.675 13.125 1.00 84.50 288 SER A C 1
ATOM 2362 O O . SER A 1 288 ? -16.346 7.611 12.890 1.00 84.50 288 SER A O 1
ATOM 2364 N N . ARG A 1 289 ? -14.469 8.846 12.871 1.00 84.50 289 ARG A N 1
ATOM 2365 C CA . ARG A 1 289 ? -13.595 7.797 12.315 1.00 84.50 289 ARG A CA 1
ATOM 2366 C C . ARG A 1 289 ? -13.493 6.590 13.240 1.00 84.50 289 ARG A C 1
ATOM 2368 O O . ARG A 1 289 ? -13.632 5.456 12.789 1.00 84.50 289 ARG A O 1
ATOM 2375 N N . THR A 1 290 ? -13.301 6.832 14.535 1.00 88.56 290 THR A N 1
ATOM 2376 C CA . THR A 1 290 ? -13.209 5.770 15.545 1.00 88.56 290 THR A CA 1
ATOM 2377 C C . THR A 1 290 ? -14.541 5.033 15.704 1.00 88.56 290 THR A C 1
ATOM 2379 O O . THR A 1 290 ? -14.561 3.806 15.725 1.00 88.56 290 THR A O 1
ATOM 2382 N N . ARG A 1 291 ? -15.673 5.748 15.735 1.00 89.25 291 ARG A N 1
ATOM 2383 C CA . ARG A 1 291 ? -17.012 5.130 15.814 1.00 89.25 291 ARG A CA 1
ATOM 2384 C C . ARG A 1 291 ? -17.317 4.281 14.580 1.00 89.25 291 ARG A C 1
ATOM 2386 O O . ARG A 1 291 ? -17.759 3.141 14.715 1.00 89.25 291 ARG A O 1
ATOM 2393 N N . ASN A 1 292 ? -16.995 4.783 13.385 1.00 86.19 292 ASN A N 1
ATOM 2394 C CA . ASN A 1 292 ? -17.117 4.020 12.143 1.00 86.19 292 ASN A CA 1
ATOM 2395 C C . ASN A 1 292 ? -16.267 2.738 12.160 1.00 86.19 292 ASN A C 1
ATOM 2397 O O . ASN A 1 292 ? -16.758 1.674 11.781 1.00 86.19 292 ASN A O 1
ATOM 2401 N N . ALA A 1 293 ? -15.024 2.826 12.645 1.00 87.50 293 ALA A N 1
ATOM 2402 C CA . ALA A 1 293 ? -14.134 1.679 12.792 1.00 87.50 293 ALA A CA 1
ATOM 2403 C C . ALA A 1 293 ? -14.729 0.608 13.719 1.00 87.50 293 ALA A C 1
ATOM 2405 O O . ALA A 1 293 ? -14.775 -0.560 13.338 1.00 87.50 293 ALA A O 1
ATOM 2406 N N . ILE A 1 294 ? -15.242 1.013 14.887 1.00 92.62 294 ILE A N 1
ATOM 2407 C CA . ILE A 1 294 ? -15.879 0.115 15.863 1.00 92.62 294 ILE A CA 1
ATOM 2408 C C . ILE A 1 294 ? -17.070 -0.615 15.229 1.00 92.62 294 ILE A C 1
ATOM 2410 O O . ILE A 1 294 ? -17.136 -1.841 15.304 1.00 92.62 294 ILE A O 1
ATOM 2414 N N . ILE A 1 295 ? -17.981 0.111 14.567 1.00 90.81 295 ILE A N 1
ATOM 2415 C CA . ILE A 1 295 ? -19.157 -0.486 13.912 1.00 90.81 295 ILE A CA 1
ATOM 2416 C C . ILE A 1 295 ? -18.722 -1.462 12.816 1.00 90.81 295 ILE A C 1
ATOM 2418 O O . ILE A 1 295 ? -19.151 -2.615 12.809 1.00 90.81 295 ILE A O 1
ATOM 2422 N N . SER A 1 296 ? -17.852 -1.026 11.899 1.00 91.69 296 SER A N 1
ATOM 2423 C CA . SER A 1 296 ? -17.397 -1.857 10.779 1.00 91.69 296 SER A CA 1
ATOM 2424 C C . SER A 1 296 ? -16.721 -3.143 11.257 1.00 91.69 296 SER A C 1
ATOM 2426 O O . SER A 1 296 ? -16.936 -4.216 10.688 1.00 91.69 296 SER A O 1
ATOM 2428 N N . ASP A 1 297 ? -15.909 -3.046 12.307 1.00 95.00 297 ASP A N 1
ATOM 2429 C CA . ASP A 1 297 ? -15.157 -4.180 12.823 1.00 95.00 297 ASP A CA 1
ATOM 2430 C C . ASP A 1 297 ? -16.030 -5.124 13.648 1.00 95.00 297 ASP A C 1
ATOM 2432 O O . ASP A 1 297 ? -15.849 -6.332 13.528 1.00 95.00 297 ASP A O 1
ATOM 2436 N N . ALA A 1 298 ? -17.035 -4.628 14.377 1.00 94.62 298 ALA A N 1
ATOM 2437 C CA . ALA A 1 298 ? -18.009 -5.478 15.063 1.00 94.62 298 ALA A CA 1
ATOM 2438 C C . ALA A 1 298 ? -18.718 -6.429 14.081 1.00 94.62 298 ALA A C 1
ATOM 2440 O O . ALA A 1 298 ? -18.772 -7.636 14.316 1.00 94.62 298 ALA A O 1
ATOM 2441 N N . PHE A 1 299 ? -19.172 -5.921 12.928 1.00 92.81 299 PHE A N 1
ATOM 2442 C CA . PHE A 1 299 ? -19.733 -6.764 11.864 1.00 92.81 299 PHE A CA 1
ATOM 2443 C C . PHE A 1 299 ? -18.707 -7.752 11.305 1.00 92.81 299 PHE A C 1
ATOM 2445 O O . PHE A 1 299 ? -18.999 -8.938 11.161 1.00 92.81 299 PHE A O 1
ATOM 2452 N N . ALA A 1 300 ? -17.494 -7.282 11.001 1.00 92.00 300 ALA A N 1
ATOM 2453 C CA . ALA A 1 300 ? -16.439 -8.124 10.442 1.00 92.00 300 ALA A CA 1
ATOM 2454 C C . ALA A 1 300 ? -16.050 -9.281 11.378 1.00 92.00 300 ALA A C 1
ATOM 2456 O O . ALA A 1 300 ? -15.731 -10.371 10.904 1.00 92.00 300 ALA A O 1
ATOM 2457 N N . VAL A 1 301 ? -16.067 -9.041 12.689 1.00 94.94 301 VAL A N 1
ATOM 2458 C CA . VAL A 1 301 ? -15.755 -10.011 13.743 1.00 94.94 301 VAL A CA 1
ATOM 2459 C C . VAL A 1 301 ? -16.929 -10.969 13.983 1.00 94.94 301 VAL A C 1
ATOM 2461 O O . VAL A 1 301 ? -16.707 -12.170 14.146 1.00 94.94 301 VAL A O 1
ATOM 2464 N N . ALA A 1 302 ? -18.173 -10.486 13.943 1.00 93.44 302 ALA A N 1
ATOM 2465 C CA . ALA A 1 302 ? -19.357 -11.343 14.025 1.00 93.44 302 ALA A CA 1
ATOM 2466 C C . ALA A 1 302 ? -19.436 -12.333 12.848 1.00 93.44 302 ALA A C 1
ATOM 2468 O O . ALA A 1 302 ? -19.733 -13.506 13.051 1.00 93.44 302 ALA A O 1
ATOM 2469 N N . LEU A 1 303 ? -19.065 -11.895 11.636 1.00 91.25 303 LEU A N 1
ATOM 2470 C CA . LEU A 1 303 ? -19.015 -12.741 10.433 1.00 91.25 303 LEU A CA 1
ATOM 2471 C C . LEU A 1 303 ? -18.060 -13.940 10.538 1.00 91.25 303 LEU A C 1
ATOM 2473 O O . LEU A 1 303 ? -18.178 -14.875 9.752 1.00 91.25 303 LEU A O 1
ATOM 2477 N N . ILE A 1 304 ? -17.104 -13.906 11.468 1.00 93.19 304 ILE A N 1
ATOM 2478 C CA . ILE A 1 304 ? -16.113 -14.972 11.674 1.00 93.19 304 ILE A CA 1
ATOM 2479 C C . ILE A 1 304 ? -16.313 -15.706 13.010 1.00 93.19 304 ILE A C 1
ATOM 2481 O O . ILE A 1 304 ? -15.375 -16.326 13.515 1.00 93.19 304 ILE A O 1
ATOM 2485 N N . ASP A 1 305 ? -17.513 -15.609 13.594 1.00 92.94 305 ASP A N 1
ATOM 2486 C CA . ASP A 1 305 ? -17.912 -16.215 14.874 1.00 92.94 305 ASP A CA 1
ATOM 2487 C C . ASP A 1 305 ? -17.065 -15.755 16.078 1.00 92.94 305 ASP A C 1
ATOM 2489 O O . ASP A 1 305 ? -16.824 -16.514 17.019 1.00 92.94 305 ASP A O 1
ATOM 2493 N N . ARG A 1 306 ? -16.547 -14.520 16.046 1.00 92.56 306 ARG A N 1
ATOM 2494 C CA . ARG A 1 306 ? -15.699 -13.958 17.117 1.00 92.56 306 ARG A CA 1
ATOM 2495 C C . ARG A 1 306 ? -16.407 -12.914 17.986 1.00 92.56 306 ARG A C 1
ATOM 2497 O O . ARG A 1 306 ? -15.809 -12.447 18.950 1.00 92.56 306 ARG A O 1
ATOM 2504 N N . LEU A 1 307 ? -17.648 -12.565 17.650 1.00 94.31 307 LEU A N 1
ATOM 2505 C CA . LEU A 1 307 ? -18.527 -11.678 18.411 1.00 94.31 307 LEU A CA 1
ATOM 2506 C C . LEU A 1 307 ? -19.943 -12.254 18.387 1.00 94.31 307 LEU A C 1
ATOM 2508 O O . LEU A 1 307 ? -20.446 -12.609 17.323 1.00 94.31 307 LEU A O 1
ATOM 2512 N N . GLU A 1 308 ? -20.584 -12.335 19.550 1.00 94.88 308 GLU A N 1
ATOM 2513 C CA . GLU A 1 308 ? -21.980 -12.758 19.653 1.00 94.88 308 GLU A CA 1
ATOM 2514 C C . GLU A 1 308 ? -22.901 -11.735 18.981 1.00 94.88 308 GLU A C 1
ATOM 2516 O O . GLU A 1 308 ? -22.790 -10.528 19.215 1.00 94.88 308 GLU A O 1
ATOM 2521 N N . TYR A 1 309 ? -23.853 -12.218 18.180 1.00 93.75 309 TYR A N 1
ATOM 2522 C CA . TYR A 1 309 ? -24.810 -11.356 17.482 1.00 93.75 309 TYR A CA 1
ATOM 2523 C C . TYR A 1 309 ? -25.638 -10.489 18.438 1.00 93.75 309 TYR A C 1
ATOM 2525 O O . TYR A 1 309 ? -25.999 -9.378 18.075 1.00 93.75 309 TYR A O 1
ATOM 2533 N N . GLU A 1 310 ? -25.887 -10.941 19.669 1.00 94.88 310 GLU A N 1
ATOM 2534 C CA . GLU A 1 310 ? -26.562 -10.140 20.698 1.00 94.88 310 GLU A CA 1
ATOM 2535 C C . GLU A 1 310 ? -25.793 -8.852 21.026 1.00 94.88 310 GLU A C 1
ATOM 2537 O O . GLU A 1 310 ? -26.384 -7.776 21.080 1.00 94.88 310 GLU A O 1
ATOM 2542 N N . ILE A 1 311 ? -24.465 -8.939 21.171 1.00 94.12 311 ILE A N 1
ATOM 2543 C CA . ILE A 1 311 ? -23.598 -7.779 21.424 1.00 94.12 311 ILE A CA 1
ATOM 2544 C C . ILE A 1 311 ? -23.555 -6.868 20.187 1.00 94.12 311 ILE A C 1
ATOM 2546 O O . ILE A 1 311 ? -23.575 -5.644 20.310 1.00 94.12 311 ILE A O 1
ATOM 2550 N N . LEU A 1 312 ? -23.544 -7.448 18.983 1.00 92.56 312 LEU A N 1
ATOM 2551 C CA . LEU A 1 312 ? -23.632 -6.680 17.738 1.00 92.56 312 LEU A CA 1
ATOM 2552 C C . LEU A 1 312 ? -24.967 -5.923 17.620 1.00 92.56 312 LEU A C 1
ATOM 2554 O O . LEU A 1 312 ? -24.980 -4.762 17.216 1.00 92.56 312 LEU A O 1
ATOM 2558 N N . PHE A 1 313 ? -26.090 -6.552 17.967 1.00 92.75 313 PHE A N 1
ATOM 2559 C CA . PHE A 1 313 ? -27.400 -5.901 17.924 1.00 92.75 313 PHE A CA 1
ATOM 2560 C C . PHE A 1 313 ? -27.523 -4.789 18.970 1.00 92.75 313 PHE A C 1
ATOM 2562 O O . PHE A 1 313 ? -28.077 -3.737 18.657 1.00 92.75 313 PHE A O 1
ATOM 2569 N N . ASP A 1 314 ? -26.931 -4.965 20.153 1.00 92.44 314 ASP A N 1
ATOM 2570 C CA . ASP A 1 314 ? -26.837 -3.925 21.185 1.00 92.44 314 ASP A CA 1
ATOM 2571 C C . ASP A 1 314 ? -26.061 -2.686 20.685 1.00 92.44 314 ASP A C 1
ATOM 2573 O O . ASP A 1 314 ? -26.473 -1.543 20.900 1.00 92.44 314 ASP A O 1
ATOM 2577 N N . LEU A 1 315 ? -24.984 -2.894 19.914 1.00 90.69 315 LEU A N 1
ATOM 2578 C CA . LEU A 1 315 ? -24.257 -1.812 19.238 1.00 90.69 315 LEU A CA 1
ATOM 2579 C C . LEU A 1 315 ? -25.126 -1.078 18.200 1.00 90.69 315 LEU A C 1
ATOM 2581 O O . LEU A 1 315 ? -25.027 0.142 18.061 1.00 90.69 315 LEU A O 1
ATOM 2585 N N . LEU A 1 316 ? -25.983 -1.793 17.467 1.00 88.00 316 LEU A N 1
ATOM 2586 C CA . LEU A 1 316 ? -26.863 -1.186 16.461 1.00 88.00 316 LEU A CA 1
ATOM 2587 C C . LEU A 1 316 ? -27.966 -0.316 17.059 1.00 88.00 316 LEU A C 1
ATOM 2589 O O . LEU A 1 316 ? -28.469 0.574 16.373 1.00 88.00 316 LEU A O 1
ATOM 2593 N N . GLU A 1 317 ? -28.334 -0.519 18.323 1.00 87.31 317 GLU A N 1
ATOM 2594 C CA . GLU A 1 317 ? -29.235 0.409 19.006 1.00 87.31 317 GLU A CA 1
ATOM 2595 C C . GLU A 1 317 ? -28.628 1.807 19.108 1.00 87.31 317 GLU A C 1
ATOM 2597 O O . GLU A 1 317 ? -29.329 2.783 18.857 1.00 87.31 317 GLU A O 1
ATOM 2602 N N . TYR A 1 318 ? -27.321 1.902 19.375 1.00 82.69 318 TYR A N 1
ATOM 2603 C CA . TYR A 1 318 ? -26.599 3.174 19.350 1.00 82.69 318 TYR A CA 1
ATOM 2604 C C . TYR A 1 318 ? -26.599 3.801 17.945 1.00 82.69 318 TYR A C 1
ATOM 2606 O O . TYR A 1 318 ? -26.823 5.002 17.810 1.00 82.69 318 TYR A O 1
ATOM 2614 N N . ALA A 1 319 ? -26.427 3.001 16.886 1.00 76.06 319 ALA A N 1
ATOM 2615 C CA . ALA A 1 319 ? -26.378 3.512 15.512 1.00 76.06 319 ALA A CA 1
ATOM 2616 C C . ALA A 1 319 ? -27.671 4.232 15.073 1.00 76.06 319 ALA A C 1
ATOM 2618 O O . ALA A 1 319 ? -27.622 5.063 14.171 1.00 76.06 319 ALA A O 1
ATOM 2619 N N . LYS A 1 320 ? -28.816 3.965 15.722 1.00 79.12 320 LYS A N 1
ATOM 2620 C CA . LYS A 1 320 ? -30.076 4.702 15.491 1.00 79.12 320 LYS A CA 1
ATOM 2621 C C . LYS A 1 320 ? -29.999 6.163 15.929 1.00 79.12 320 LYS A C 1
ATOM 2623 O O . LYS A 1 320 ? -30.748 6.992 15.422 1.00 79.12 320 LYS A O 1
ATOM 2628 N N . GLU A 1 321 ? -29.140 6.462 16.895 1.00 75.88 321 GLU A N 1
ATOM 2629 C CA . GLU A 1 321 ? -28.974 7.798 17.455 1.00 75.88 321 GLU A CA 1
ATOM 2630 C C . GLU A 1 321 ? -27.800 8.563 16.831 1.00 75.88 321 GLU A C 1
ATOM 2632 O O . GLU A 1 321 ? -27.594 9.727 17.179 1.00 75.88 321 GLU A O 1
ATOM 2637 N N . GLU A 1 322 ? -27.037 7.933 15.933 1.00 73.81 322 GLU A N 1
ATOM 2638 C CA . GLU A 1 322 ? -25.900 8.545 15.249 1.00 73.81 322 GLU A CA 1
ATOM 2639 C C . GLU A 1 322 ? -26.381 9.552 14.195 1.00 73.81 322 GLU A C 1
ATOM 2641 O O . GLU A 1 322 ? -27.201 9.237 13.331 1.00 73.81 322 GLU A O 1
ATOM 2646 N N . GLU A 1 323 ? -25.869 10.780 14.253 1.00 68.38 323 GLU A N 1
ATOM 2647 C CA . GLU A 1 323 ? -26.196 11.807 13.264 1.00 68.38 323 GLU A CA 1
ATOM 2648 C C . GLU A 1 323 ? -25.345 11.631 12.003 1.00 68.38 323 GLU A C 1
ATOM 2650 O O . GLU A 1 323 ? -24.127 11.440 12.065 1.00 68.38 323 GLU A O 1
ATOM 2655 N N . VAL A 1 324 ? -25.986 11.727 10.837 1.00 50.19 324 VAL A N 1
ATOM 2656 C CA . VAL A 1 324 ? -25.280 11.811 9.558 1.00 50.19 324 VAL A CA 1
ATOM 2657 C C . VAL A 1 324 ? -24.641 13.193 9.498 1.00 50.19 324 VAL A C 1
ATOM 2659 O O . VAL A 1 324 ? -25.333 14.184 9.285 1.00 50.19 324 VAL A O 1
ATOM 2662 N N . SER A 1 325 ? -23.329 13.266 9.726 1.00 44.81 325 SER A N 1
ATOM 2663 C CA . SER A 1 325 ? -22.572 14.498 9.498 1.00 44.81 325 SER A CA 1
ATOM 2664 C C . SER A 1 325 ? -22.685 14.847 8.011 1.00 44.81 325 SER A C 1
ATOM 2666 O O . SER A 1 325 ? -22.086 14.163 7.181 1.00 44.81 325 SER A O 1
ATOM 2668 N N . THR A 1 326 ? -23.507 15.847 7.686 1.00 31.28 326 THR A N 1
ATOM 2669 C CA . THR A 1 326 ? -23.615 16.450 6.346 1.00 31.28 326 THR A CA 1
ATOM 2670 C C . THR A 1 326 ? -22.372 17.232 5.982 1.00 31.28 326 THR A C 1
ATOM 2672 O O . THR A 1 326 ? -21.851 17.918 6.895 1.00 31.28 326 THR A O 1
#

InterPro domains:
  IPR001930 Peptidase M1, alanine aminopeptidase/leukotriene A4 hydrolase [PR00756] (7-17)
  IPR001930 Peptidase M1, alanine aminopeptidase/leukotriene A4 hydrolase [PR00756] (43-58)
  IPR001930 Peptidase M1, alanine aminopeptidase/leukotriene A4 hydrolase [PR00756] (62-74)
  IPR014782 Peptidase M1, membrane alanine aminopeptidase [PF01433] (1-158)
  IPR024571 ERAP1-like C-terminal domain [PF11838] (237-323)
  IPR027268 Peptidase M4/M1, CTD superfamily [G3DSA:1.10.390.10] (1-188)
  IPR050344 Peptidase M1 family aminopeptidases [PTHR11533] (1-323)